Protein AF-M1XP74-F1 (afdb_monomer_lite)

Secondary structure (DSSP, 8-state):
-HHHHHH-HHHHHHHHHHHHHHHHHHHHHHH--HHHHHHHHHHHHHHHHHHHHHHHHHHHHHHHHHHHHHHTT-TTS-------SHHHHHHHHHHHHHHHHHHHHHHHHHHHHHHHHHHHHHHHHHHHHHHHHHHHHHHHHHHHTT-TT--PPP-TTSHHHHHHHHHHHHHHHHHHHHHHHHHHHHHHHHHHHHHHHHHHHHHHHHHHHHHHHHHHHHHHHHHHHHHHHHHHHHHHHHHHHHHHHHHHHHHHHHHHHHHHHHHHHHHHHHHHHHHHHHHHHHHHHHHHHHHHHHHHHHHHHHHHHHHHHHHHHHHHHHHHHHHHH--

InterPro domains:
  IPR003660 HAMP domain [PF00672] (55-98)
  IPR003660 HAMP domain [PF00672] (138-176)
  IPR003660 HAMP domain [PS50885] (54-106)
  IPR003660 HAMP domain [PS50885] (134-180)
  IPR003660 HAMP domain [SM00304] (54-106)
  IPR003660 HAMP domain [SM00304] (130-180)
  IPR004089 Methyl-accepting chemotaxis protein (MCP) signalling domain [PF00015] (266-324)
  IPR004089 Methyl-accepting chemotaxis protein (MCP) signalling domain [PS50111] (199-327)
  IPR004090 Chemotaxis methyl-accepting receptor [PR00260] (230-259)
  IPR004090 Chemotaxis methyl-accepting receptor [PR00260] (307-327)

Sequence (327 aa):
MLSRIRESYGIKLLIGYAITGSIVTVVGVTTGSVAATITMAWAGLLALGSITGTSTIASVTELRKRTGAIADGELGTHLPSNRDDELGDLFRAVDTMRWSLSDEIDNATELREEAEQARSEADELVEEYREIADQYAATMQAASDGDLTQRVDVDDRHEPMALIGDAFNRMLDDLEATLRSVEAFAGRIESDTRTLESLSDDAESEVEAAVAAATEITEATSTQRRQLDATADEIEDASATAEEIAATTETLASTSSDAATATGEAQQAAEEAIAQMEAIENETVATVEQIESLTETTEEITEIAGVINEIANQTNILALNANVVGA

pLDDT: mean 89.19, std 9.99, range [45.31, 98.25]

Foldseek 3Di:
DVVQCVQALVNVLVVLCVVLVVVLVVQCVVVVDPVRSVVSNVVSCVVSCVVSVVVVVVLVVVVVVVLVCLVVVVLVDQQDDPGSYPSNVVSVVSNVVSVVVVVVVVVVVVVVVVVVVVVVVVVVVVVVVVVLVVQVVVQVVCVVVPPLVDARDADPVDVVSNVVRVVVNVVSVVVVVVVVVVVVVVVVVVVVVVVVVVVVVVVVVVVVVVVVVVVVVVVVVVVVVVVVVVVVVVVVVVVVVVVVVVVVVVVVVVVVVVVVVVVVVVVVVVVVVVVVVVVVVVVVVVVVVVVVVVVVVVVVVVVVVVVVVVVVVVVVVVVVVCVVVVD

Radius of gyration: 102.59 Å; chains: 1; bounding box: 200×50×284 Å

Organism: Natronomonas moolapensis (strain DSM 18674 / CECT 7526 / JCM 14361 / 8.8.11) (NCBI:txid268739)

Structure (mmCIF, N/CA/C/O backbone):
data_AF-M1XP74-F1
#
_entry.id   AF-M1XP74-F1
#
loop_
_atom_site.group_PDB
_atom_site.id
_atom_site.type_symbol
_atom_site.label_atom_id
_atom_site.label_alt_id
_atom_site.label_comp_id
_atom_site.label_asym_id
_atom_site.label_entity_id
_atom_site.label_seq_id
_atom_site.pdbx_PDB_ins_code
_atom_site.Cartn_x
_atom_site.Cartn_y
_atom_site.Cartn_z
_atom_site.occupancy
_atom_site.B_iso_or_equiv
_atom_site.auth_seq_id
_atom_site.auth_comp_id
_atom_site.auth_asym_id
_atom_site.auth_atom_id
_atom_site.pdbx_PDB_model_num
ATOM 1 N N . MET A 1 1 ? 74.407 -12.473 -87.373 1.00 50.94 1 MET A N 1
ATOM 2 C CA . MET A 1 1 ? 75.295 -11.292 -87.503 1.00 50.94 1 MET A CA 1
ATOM 3 C C . MET A 1 1 ? 75.533 -10.900 -88.963 1.00 50.94 1 MET A C 1
ATOM 5 O O . MET A 1 1 ? 75.462 -9.721 -89.262 1.00 50.94 1 MET A O 1
ATOM 9 N N . LEU A 1 2 ? 75.717 -11.854 -89.887 1.00 49.06 2 LEU A N 1
ATOM 10 C CA . LEU A 1 2 ? 75.898 -11.569 -91.323 1.00 49.06 2 LEU A CA 1
ATOM 11 C C . LEU A 1 2 ? 74.629 -11.089 -92.069 1.00 49.06 2 LEU A C 1
ATOM 13 O O . LEU A 1 2 ? 74.763 -10.391 -93.067 1.00 49.06 2 LEU A O 1
ATOM 17 N N . SER A 1 3 ? 73.413 -11.393 -91.589 1.00 55.84 3 SER A N 1
ATOM 18 C CA . SER A 1 3 ? 72.160 -10.907 -92.204 1.00 55.84 3 SER A CA 1
ATOM 19 C C . SER A 1 3 ? 71.918 -9.410 -91.968 1.00 55.84 3 SER A C 1
ATOM 21 O O . SER A 1 3 ? 71.712 -8.677 -92.927 1.00 55.84 3 SER A O 1
ATOM 23 N N . ARG A 1 4 ? 72.085 -8.922 -90.727 1.00 57.31 4 ARG A N 1
ATOM 24 C CA . ARG A 1 4 ? 71.938 -7.487 -90.391 1.00 57.31 4 ARG A CA 1
ATOM 25 C C . ARG A 1 4 ? 72.907 -6.577 -91.158 1.00 57.31 4 ARG A C 1
ATOM 27 O O . ARG A 1 4 ? 72.572 -5.443 -91.469 1.00 57.31 4 ARG A O 1
ATOM 34 N N . ILE A 1 5 ? 74.093 -7.083 -91.505 1.00 58.62 5 ILE A N 1
ATOM 35 C CA . ILE A 1 5 ? 75.090 -6.351 -92.308 1.00 58.62 5 ILE A CA 1
ATOM 36 C C . ILE A 1 5 ? 74.591 -6.149 -93.753 1.00 58.62 5 ILE A C 1
ATOM 38 O O . ILE A 1 5 ? 74.883 -5.134 -94.370 1.00 58.62 5 ILE A O 1
ATOM 42 N N . ARG A 1 6 ? 73.800 -7.075 -94.304 1.00 59.12 6 ARG A N 1
ATOM 43 C CA . ARG A 1 6 ? 73.279 -6.979 -95.680 1.00 59.12 6 ARG A CA 1
ATOM 44 C C . ARG A 1 6 ? 72.059 -6.056 -95.802 1.00 59.12 6 ARG A C 1
ATOM 46 O O . ARG A 1 6 ? 71.714 -5.618 -96.898 1.00 59.12 6 ARG A O 1
ATOM 53 N N . GLU A 1 7 ? 71.423 -5.762 -94.678 1.00 66.12 7 GLU A N 1
ATOM 54 C CA . GLU A 1 7 ? 70.169 -5.014 -94.590 1.00 66.12 7 GLU A CA 1
ATOM 55 C C . GLU A 1 7 ? 70.367 -3.542 -94.196 1.00 66.12 7 GLU A C 1
ATOM 57 O O . GLU A 1 7 ? 69.544 -2.711 -94.570 1.00 66.12 7 GLU A O 1
ATOM 62 N N . SER A 1 8 ? 71.504 -3.188 -93.586 1.00 77.19 8 SER A N 1
ATOM 63 C CA . SER A 1 8 ? 71.839 -1.806 -93.219 1.00 77.19 8 SER A CA 1
ATOM 64 C C . SER A 1 8 ? 71.760 -0.835 -94.402 1.00 77.19 8 SER A C 1
ATOM 66 O O . SER A 1 8 ? 72.399 -1.030 -95.443 1.00 77.19 8 SER A O 1
ATOM 68 N N . TYR A 1 9 ? 71.024 0.258 -94.214 1.00 77.75 9 TYR A N 1
ATOM 69 C CA . TYR A 1 9 ? 70.968 1.403 -95.112 1.00 77.75 9 TYR A CA 1
ATOM 70 C C . TYR A 1 9 ? 72.370 1.942 -95.378 1.00 77.75 9 TYR A C 1
ATOM 72 O O . TYR A 1 9 ? 72.740 2.128 -96.533 1.00 77.75 9 TYR A O 1
ATOM 80 N N . GLY A 1 10 ? 73.185 2.108 -94.331 1.00 76.88 10 GLY A N 1
ATOM 81 C CA . GLY A 1 10 ? 74.565 2.578 -94.457 1.00 76.88 10 GLY A CA 1
ATOM 82 C C . GLY A 1 10 ? 75.419 1.669 -95.346 1.00 76.88 10 GLY A C 1
ATOM 83 O O . GLY A 1 10 ? 76.213 2.155 -96.149 1.00 76.88 10 GLY A O 1
ATOM 84 N N . ILE A 1 11 ? 75.204 0.353 -95.275 1.00 78.19 11 ILE A N 1
ATOM 85 C CA . ILE A 1 11 ? 75.928 -0.626 -96.096 1.00 78.19 11 ILE A CA 1
ATOM 86 C C . ILE A 1 11 ? 75.394 -0.663 -97.530 1.00 78.19 11 ILE A C 1
ATOM 88 O O . ILE A 1 11 ? 76.193 -0.685 -98.464 1.00 78.19 11 ILE A O 1
ATOM 92 N N . LYS A 1 12 ? 74.074 -0.589 -97.742 1.00 75.88 12 LYS A N 1
ATOM 93 C CA . LYS A 1 12 ? 73.472 -0.442 -99.082 1.00 75.88 12 LYS A CA 1
ATOM 94 C C . LYS A 1 12 ? 73.973 0.828 -99.780 1.00 75.88 12 LYS A C 1
ATOM 96 O O . LYS A 1 12 ? 74.279 0.797 -100.970 1.00 75.88 12 LYS A O 1
ATOM 101 N N . LEU A 1 13 ? 74.130 1.917 -99.029 1.00 79.38 13 LEU A N 1
ATOM 102 C CA . LEU A 1 13 ? 74.642 3.197 -99.514 1.00 79.38 13 LEU A CA 1
ATOM 103 C C . LEU A 1 13 ? 76.148 3.123 -99.819 1.00 79.38 13 LEU A C 1
ATOM 105 O O . LEU A 1 13 ? 76.581 3.593 -100.868 1.00 79.38 13 LEU A O 1
ATOM 109 N N . LEU A 1 14 ? 76.936 2.444 -98.975 1.00 80.88 14 LEU A N 1
ATOM 110 C CA . LEU A 1 14 ? 78.350 2.144 -99.240 1.00 80.88 14 LEU A CA 1
ATOM 111 C C . LEU A 1 14 ? 78.546 1.258 -100.478 1.00 80.88 14 LEU A C 1
ATOM 113 O O . LEU A 1 14 ? 79.405 1.559 -101.302 1.00 80.88 14 LEU A O 1
ATOM 117 N N . ILE A 1 15 ? 77.746 0.200 -100.644 1.00 81.06 15 ILE A N 1
ATOM 118 C CA . IL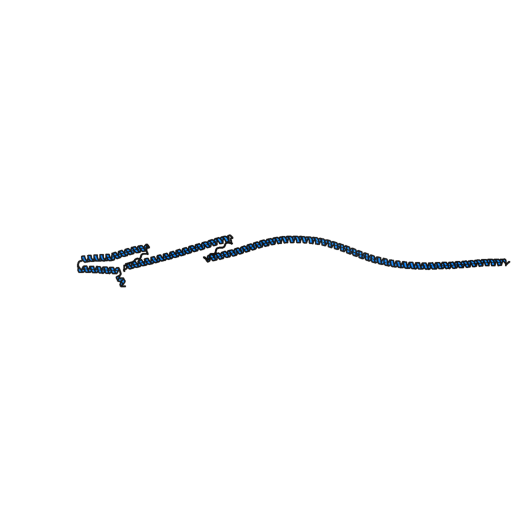E A 1 15 ? 77.758 -0.657 -101.842 1.00 81.06 15 ILE A CA 1
ATOM 119 C C . ILE A 1 15 ? 77.375 0.170 -103.072 1.00 81.06 15 ILE A C 1
ATOM 121 O O . ILE A 1 15 ? 78.032 0.081 -104.106 1.00 81.06 15 ILE A O 1
ATOM 125 N N . GLY A 1 16 ? 76.359 1.024 -102.946 1.00 79.12 16 GLY A N 1
ATOM 126 C CA . GLY A 1 16 ? 75.952 1.967 -103.979 1.00 79.12 16 GLY A CA 1
ATOM 127 C C . GLY A 1 16 ? 77.080 2.902 -104.418 1.00 79.12 16 GLY A C 1
ATOM 128 O O . GLY A 1 16 ? 77.337 3.031 -105.618 1.00 79.12 16 GLY A O 1
ATOM 129 N N . TYR A 1 17 ? 77.802 3.495 -103.460 1.00 83.31 17 TYR A N 1
ATOM 130 C CA . TYR A 1 17 ? 78.984 4.322 -103.724 1.00 83.31 17 TYR A CA 1
ATOM 131 C C . TYR A 1 17 ? 80.153 3.521 -104.306 1.00 83.31 17 TYR A C 1
ATOM 133 O O . TYR A 1 17 ? 80.854 4.018 -105.182 1.00 83.31 17 TYR A O 1
ATOM 141 N N . ALA A 1 18 ? 80.356 2.274 -103.879 1.00 82.88 18 ALA A N 1
ATOM 142 C CA . ALA A 1 18 ? 81.398 1.406 -104.421 1.00 82.88 18 ALA A CA 1
ATOM 143 C C . ALA A 1 18 ? 81.114 1.007 -105.882 1.00 82.88 18 ALA A C 1
ATOM 145 O O . ALA A 1 18 ? 82.024 1.027 -106.714 1.00 82.88 18 ALA A O 1
ATOM 146 N N . ILE A 1 19 ? 79.857 0.697 -106.226 1.00 82.81 19 ILE A N 1
ATOM 147 C CA . ILE A 1 19 ? 79.423 0.390 -107.600 1.00 82.81 19 ILE A CA 1
ATOM 148 C C . ILE A 1 19 ? 79.551 1.631 -108.490 1.00 82.81 19 ILE A C 1
ATOM 150 O O . ILE A 1 19 ? 80.138 1.568 -109.566 1.00 82.81 19 ILE A O 1
ATOM 154 N N . THR A 1 20 ? 79.055 2.785 -108.040 1.00 83.25 20 THR A N 1
ATOM 155 C CA . THR A 1 20 ? 79.199 4.032 -108.811 1.00 83.25 20 THR A CA 1
ATOM 156 C C . THR A 1 20 ? 80.665 4.439 -108.957 1.00 83.25 20 THR A C 1
ATOM 158 O O . THR A 1 20 ? 81.093 4.748 -110.065 1.00 83.25 20 THR A O 1
ATOM 161 N N . GLY A 1 21 ? 81.471 4.347 -107.897 1.00 82.25 21 GLY A N 1
ATOM 162 C CA . GLY A 1 21 ? 82.911 4.626 -107.935 1.00 82.25 21 GLY A CA 1
ATOM 163 C C . GLY A 1 21 ? 83.696 3.698 -108.871 1.00 82.25 21 GLY A C 1
ATOM 164 O O . GLY A 1 21 ? 84.579 4.153 -109.602 1.00 82.25 21 GLY A O 1
ATOM 165 N N . SER A 1 22 ? 83.351 2.408 -108.916 1.00 82.62 22 SER A N 1
ATOM 166 C CA . SER A 1 22 ? 83.961 1.453 -109.852 1.00 82.62 22 SER A CA 1
ATOM 167 C C . SER A 1 22 ? 83.550 1.719 -111.304 1.00 82.62 22 SER A C 1
ATOM 169 O O . SER A 1 22 ? 84.423 1.742 -112.168 1.00 82.62 22 SER A O 1
ATOM 171 N N . ILE A 1 23 ? 82.279 2.037 -111.582 1.00 82.94 23 ILE A N 1
ATOM 172 C CA . ILE A 1 23 ? 81.818 2.451 -112.922 1.00 82.94 23 ILE A CA 1
ATOM 173 C C . ILE A 1 23 ? 82.547 3.717 -113.395 1.00 82.94 23 ILE A C 1
ATOM 175 O O . ILE A 1 23 ? 83.022 3.772 -114.529 1.00 82.94 23 ILE A O 1
ATOM 179 N N . VAL A 1 24 ? 82.693 4.717 -112.521 1.00 84.69 24 VAL A N 1
ATOM 180 C CA . VAL A 1 24 ? 83.422 5.960 -112.823 1.00 84.69 24 VAL A CA 1
ATOM 181 C C . VAL A 1 24 ? 84.881 5.671 -113.162 1.00 84.69 24 VAL A C 1
ATOM 183 O O . VAL A 1 24 ? 85.405 6.198 -114.143 1.00 84.69 24 VAL A O 1
ATOM 186 N N . THR A 1 25 ? 85.528 4.795 -112.391 1.00 83.19 25 THR A N 1
ATOM 187 C CA . THR A 1 25 ? 86.926 4.408 -112.615 1.00 83.19 25 THR A CA 1
ATOM 188 C C . THR A 1 25 ? 87.086 3.653 -113.937 1.00 83.19 25 THR A C 1
ATOM 190 O O . THR A 1 25 ? 87.990 3.962 -114.710 1.00 83.19 25 THR A O 1
ATOM 193 N N . VAL A 1 26 ? 86.182 2.715 -114.247 1.00 83.88 26 VAL A N 1
ATOM 194 C CA . VAL A 1 26 ? 86.172 1.974 -115.521 1.00 83.88 26 VAL A CA 1
ATOM 195 C C . VAL A 1 26 ? 86.034 2.925 -116.708 1.00 83.88 26 VAL A C 1
ATOM 197 O O . VAL A 1 26 ? 86.835 2.833 -117.639 1.00 83.88 26 VAL A O 1
ATOM 200 N N . VAL A 1 27 ? 85.087 3.869 -116.666 1.00 81.25 27 VAL A N 1
ATOM 201 C CA . VAL A 1 27 ? 84.907 4.887 -117.719 1.00 81.25 27 VAL A CA 1
ATOM 202 C C . VAL A 1 27 ? 86.154 5.766 -117.855 1.00 81.25 27 VAL A C 1
ATOM 204 O O . VAL A 1 27 ? 86.574 6.077 -118.970 1.00 81.25 27 VAL A O 1
ATOM 207 N N . GLY A 1 28 ? 86.803 6.116 -116.744 1.00 81.38 28 GLY A N 1
ATOM 208 C CA . GLY A 1 28 ? 88.037 6.905 -116.754 1.00 81.38 28 GLY A CA 1
ATOM 209 C C . GLY A 1 28 ? 89.203 6.215 -117.434 1.00 81.38 28 GLY A C 1
ATOM 210 O O . GLY A 1 28 ? 89.859 6.812 -118.285 1.00 81.38 28 GLY A O 1
ATOM 211 N N . VAL A 1 29 ? 89.430 4.948 -117.088 1.00 82.12 29 VAL A N 1
ATOM 212 C CA . VAL A 1 29 ? 90.549 4.161 -117.619 1.00 82.12 29 VAL A CA 1
ATOM 213 C C . VAL A 1 29 ? 90.327 3.782 -119.087 1.00 82.12 29 VAL A C 1
ATOM 215 O O . VAL A 1 29 ? 91.277 3.806 -119.861 1.00 82.12 29 VAL A O 1
ATOM 218 N N . THR A 1 30 ? 89.093 3.469 -119.501 1.00 79.31 30 THR A N 1
ATOM 219 C CA . THR A 1 30 ? 88.797 3.070 -120.895 1.00 79.31 30 THR A CA 1
ATOM 220 C C . THR A 1 30 ? 88.753 4.239 -121.872 1.00 79.31 30 THR A C 1
ATOM 222 O O . THR A 1 30 ? 89.188 4.091 -123.011 1.00 79.31 30 THR A O 1
ATOM 225 N N . THR A 1 31 ? 88.240 5.396 -121.451 1.00 80.44 31 THR A N 1
ATOM 226 C CA . THR A 1 31 ? 88.028 6.535 -122.362 1.00 80.44 31 THR A CA 1
ATOM 227 C C . THR A 1 31 ? 89.211 7.508 -122.380 1.00 80.44 31 THR A C 1
ATOM 229 O O . THR A 1 31 ? 89.357 8.269 -123.332 1.00 80.44 31 THR A O 1
ATOM 232 N N . GLY A 1 32 ? 90.022 7.559 -121.312 1.00 75.19 32 GLY A N 1
ATOM 233 C CA . GLY A 1 32 ? 91.126 8.521 -121.157 1.00 75.19 32 GLY A CA 1
ATOM 234 C C . GLY A 1 32 ? 90.695 9.996 -121.060 1.00 75.19 32 GLY A C 1
ATOM 235 O O . GLY A 1 32 ? 91.539 10.888 -121.007 1.00 75.19 32 GLY A O 1
ATOM 236 N N . SER A 1 33 ? 89.385 10.272 -121.037 1.00 85.50 33 SER A N 1
ATOM 237 C CA . SER A 1 33 ? 88.800 11.614 -121.027 1.00 85.50 33 SER A CA 1
ATOM 238 C C . SER A 1 33 ? 88.386 12.022 -119.619 1.00 85.50 33 SER A C 1
ATOM 240 O O . SER A 1 33 ? 87.466 11.440 -119.047 1.00 85.50 33 SER A O 1
ATOM 242 N N . VAL A 1 34 ? 89.012 13.083 -119.101 1.00 81.00 34 VAL A N 1
ATOM 243 C CA . VAL A 1 34 ? 88.660 13.703 -117.809 1.00 81.00 34 VAL A CA 1
ATOM 244 C C . VAL A 1 34 ? 87.207 14.199 -117.803 1.00 81.00 34 VAL A C 1
ATOM 246 O O . VAL A 1 34 ? 86.513 14.104 -116.793 1.00 81.00 34 VAL A O 1
ATOM 249 N N . ALA A 1 35 ? 86.715 14.690 -118.945 1.00 82.75 35 ALA A N 1
ATOM 250 C CA . ALA A 1 35 ? 85.334 15.148 -119.066 1.00 82.75 35 ALA A CA 1
ATOM 251 C C . ALA A 1 35 ? 84.336 13.984 -118.927 1.00 82.75 35 ALA A C 1
ATOM 253 O O . ALA A 1 35 ? 83.328 14.118 -118.233 1.00 82.75 35 ALA A O 1
ATOM 254 N N . ALA A 1 36 ? 84.626 12.820 -119.521 1.00 81.00 36 ALA A N 1
ATOM 255 C CA . ALA A 1 36 ? 83.754 11.647 -119.436 1.00 81.00 36 ALA A CA 1
ATOM 256 C C . ALA A 1 36 ? 83.662 11.092 -118.002 1.00 81.00 36 ALA A C 1
ATOM 258 O O . ALA A 1 36 ? 82.569 10.766 -117.539 1.00 81.00 36 ALA A O 1
ATOM 259 N N . THR A 1 37 ? 84.774 11.059 -117.260 1.00 82.94 37 THR A N 1
ATOM 260 C CA . THR A 1 37 ? 84.795 10.642 -115.847 1.00 82.94 37 THR A CA 1
ATOM 261 C C . THR A 1 37 ? 84.016 11.568 -114.939 1.00 82.94 37 THR A C 1
ATOM 263 O O . THR A 1 37 ? 83.244 11.088 -114.114 1.00 82.94 37 THR A O 1
ATOM 266 N N . ILE A 1 38 ? 84.191 12.884 -115.088 1.00 83.19 38 ILE A N 1
ATOM 267 C CA . ILE A 1 38 ? 83.457 13.866 -114.281 1.00 83.19 38 ILE A CA 1
ATOM 268 C C . ILE A 1 38 ? 81.956 13.729 -114.540 1.00 83.19 38 ILE A C 1
ATOM 270 O O . ILE A 1 38 ? 81.171 13.661 -113.597 1.00 83.19 38 ILE A O 1
ATOM 274 N N . THR A 1 39 ? 81.552 13.620 -115.807 1.00 84.94 39 THR A N 1
ATOM 275 C CA . THR A 1 39 ? 80.135 13.481 -116.171 1.00 84.94 39 THR A CA 1
ATOM 276 C C . THR A 1 39 ? 79.542 12.189 -115.608 1.00 84.94 39 THR A C 1
ATOM 278 O O . THR A 1 39 ? 78.447 12.208 -115.050 1.00 84.94 39 THR A O 1
ATOM 281 N N . MET A 1 40 ? 80.283 11.077 -115.676 1.00 84.88 40 MET A N 1
ATOM 282 C CA . MET A 1 40 ? 79.838 9.802 -115.111 1.00 84.88 40 MET A CA 1
ATOM 283 C C . MET A 1 40 ? 79.782 9.826 -113.579 1.00 84.88 40 MET A C 1
ATOM 285 O O . MET A 1 40 ? 78.880 9.232 -112.993 1.00 84.88 40 MET A O 1
ATOM 289 N N . ALA A 1 41 ? 80.701 10.536 -112.920 1.00 83.31 41 ALA A N 1
ATOM 290 C CA . ALA A 1 41 ? 80.681 10.714 -111.471 1.00 83.31 41 ALA A CA 1
ATOM 291 C C . ALA A 1 41 ? 79.441 11.491 -111.026 1.00 83.31 41 ALA A C 1
ATOM 293 O O . ALA A 1 41 ? 78.734 11.049 -110.122 1.00 83.31 41 ALA A O 1
ATOM 294 N N . TRP A 1 42 ? 79.118 12.591 -111.711 1.00 85.62 42 TRP A N 1
ATOM 295 C CA . TRP A 1 42 ? 77.888 13.341 -111.461 1.00 85.62 42 TRP A CA 1
ATOM 296 C C . TRP A 1 42 ? 76.636 12.513 -111.750 1.00 85.62 42 TRP A C 1
ATOM 298 O O . TRP A 1 42 ? 75.724 12.495 -110.928 1.00 85.62 42 TRP A O 1
ATOM 308 N N . ALA A 1 43 ? 76.599 11.777 -112.864 1.00 84.19 43 ALA A N 1
ATOM 309 C CA . ALA A 1 43 ? 75.474 10.907 -113.199 1.00 84.19 43 ALA A CA 1
ATOM 310 C C . ALA A 1 43 ? 75.279 9.785 -112.164 1.00 84.19 43 ALA A C 1
ATOM 312 O O . ALA A 1 43 ? 74.152 9.524 -111.748 1.00 84.19 43 ALA A O 1
ATOM 313 N N . GLY A 1 44 ? 76.365 9.161 -111.698 1.00 80.06 44 GLY A N 1
ATOM 314 C CA . GLY A 1 44 ? 76.337 8.135 -110.656 1.00 80.06 44 GLY A CA 1
ATOM 315 C C . GLY A 1 44 ? 75.872 8.680 -109.304 1.00 80.06 44 GLY A C 1
ATOM 316 O O . GLY A 1 44 ? 75.001 8.083 -108.675 1.00 80.06 44 GLY A O 1
ATOM 317 N N . LEU A 1 45 ? 76.388 9.840 -108.886 1.00 82.25 45 LEU A N 1
ATOM 318 C CA . LEU A 1 45 ? 75.966 10.508 -107.651 1.00 82.25 45 LEU A CA 1
ATOM 319 C C . LEU A 1 45 ? 74.495 10.936 -107.703 1.00 82.25 45 LEU A C 1
ATOM 321 O O . LEU A 1 45 ? 73.770 10.736 -106.730 1.00 82.25 45 LEU A O 1
ATOM 325 N N . LEU A 1 46 ? 74.029 11.469 -108.836 1.00 83.44 46 LEU A N 1
ATOM 326 C CA . LEU A 1 46 ? 72.627 11.847 -109.029 1.00 83.44 46 LEU A CA 1
ATOM 327 C C . LEU A 1 46 ? 71.702 10.630 -109.057 1.00 83.44 46 LEU A C 1
ATOM 329 O O . LEU A 1 46 ? 70.642 10.670 -108.441 1.00 83.44 46 LEU A O 1
ATOM 333 N N . ALA A 1 47 ? 72.093 9.538 -109.718 1.00 79.94 47 ALA A N 1
ATOM 334 C CA . ALA A 1 47 ? 71.307 8.308 -109.744 1.00 79.94 47 ALA A CA 1
ATOM 335 C C . ALA A 1 47 ? 71.205 7.679 -108.347 1.00 79.94 47 ALA A C 1
AT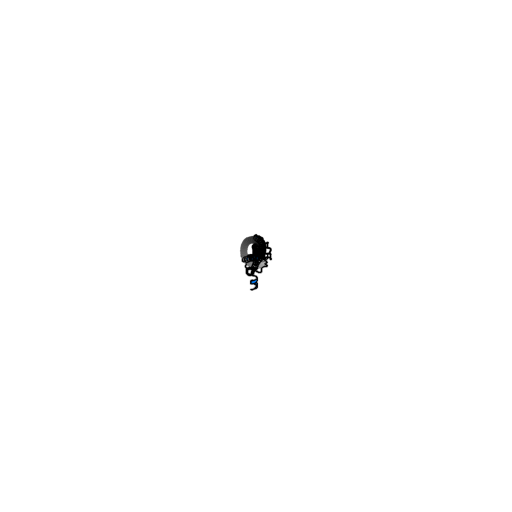OM 337 O O . ALA A 1 47 ? 70.110 7.349 -107.892 1.00 79.94 47 ALA A O 1
ATOM 338 N N . LEU A 1 48 ? 72.326 7.575 -107.626 1.00 77.81 48 LEU A N 1
ATOM 339 C CA . LEU A 1 48 ? 72.347 7.026 -106.272 1.00 77.81 48 LEU A CA 1
ATOM 340 C C . LEU A 1 48 ? 71.583 7.920 -105.285 1.00 77.81 48 LEU A C 1
ATOM 342 O O . LEU A 1 48 ? 70.807 7.416 -104.470 1.00 77.81 48 LEU A O 1
ATOM 346 N N . GLY A 1 49 ? 71.757 9.239 -105.396 1.00 77.06 49 GLY A N 1
ATOM 347 C CA . GLY A 1 49 ? 71.024 10.235 -104.621 1.00 77.06 49 GLY A CA 1
ATOM 348 C C . GLY A 1 49 ? 69.527 10.246 -104.935 1.00 77.06 49 GLY A C 1
ATOM 349 O O . GLY A 1 49 ? 68.719 10.389 -104.027 1.00 77.06 49 GLY A O 1
ATOM 350 N N . SER A 1 50 ? 69.128 10.016 -106.187 1.00 77.69 50 SER A N 1
ATOM 351 C CA . SER A 1 50 ? 67.718 9.929 -106.576 1.00 77.69 50 SER A CA 1
ATOM 352 C C . SER A 1 50 ? 67.062 8.647 -106.061 1.00 77.69 50 SER A C 1
ATOM 354 O O . SER A 1 50 ? 65.988 8.716 -105.473 1.00 77.69 50 SER A O 1
ATOM 356 N N . ILE A 1 51 ? 67.719 7.491 -106.183 1.00 75.12 51 ILE A N 1
ATOM 357 C CA . ILE A 1 51 ? 67.178 6.200 -105.724 1.00 75.12 51 ILE A CA 1
ATOM 358 C C . ILE A 1 51 ? 67.118 6.141 -104.189 1.00 75.12 51 ILE A C 1
ATOM 360 O O . ILE A 1 51 ? 66.102 5.767 -103.595 1.00 75.12 51 ILE A O 1
ATOM 364 N N . THR A 1 52 ? 68.203 6.543 -103.528 1.00 72.38 52 THR A N 1
ATOM 365 C CA . THR A 1 52 ? 68.347 6.403 -102.072 1.00 72.38 52 THR A CA 1
ATOM 366 C C . THR A 1 52 ? 67.759 7.602 -101.328 1.00 72.38 52 THR A C 1
ATOM 368 O O . THR A 1 52 ? 67.145 7.449 -100.278 1.00 72.38 52 THR A O 1
ATOM 371 N N . GLY A 1 53 ? 67.894 8.809 -101.880 1.00 75.31 53 GLY A N 1
ATOM 372 C CA . GLY A 1 53 ? 67.405 10.039 -101.261 1.00 75.31 53 GLY A CA 1
ATOM 373 C C . GLY A 1 53 ? 65.891 10.194 -101.343 1.00 75.31 53 GLY A C 1
ATOM 374 O O . GLY A 1 53 ? 65.279 10.537 -100.336 1.00 75.31 53 GLY A O 1
ATOM 375 N N . THR A 1 54 ? 65.257 9.897 -102.486 1.00 76.81 54 THR A N 1
ATOM 376 C CA . THR A 1 54 ? 63.790 10.044 -102.597 1.00 76.81 54 THR A CA 1
ATOM 377 C C . THR A 1 54 ? 63.056 9.036 -101.719 1.00 76.81 54 THR A C 1
ATOM 379 O O . THR A 1 54 ? 62.127 9.412 -101.007 1.00 76.81 54 THR A O 1
ATOM 382 N N . SER A 1 55 ? 63.523 7.785 -101.676 1.00 76.56 55 SER A N 1
ATOM 383 C CA . SER A 1 55 ? 62.949 6.746 -100.816 1.00 76.56 55 SER A CA 1
ATOM 384 C C . SER A 1 55 ? 63.140 7.049 -99.325 1.00 76.56 55 SER A C 1
ATOM 386 O O . SER A 1 55 ? 62.213 6.848 -98.541 1.00 76.56 55 SER A O 1
ATOM 388 N N . THR A 1 56 ? 64.297 7.577 -98.915 1.00 80.75 56 THR A N 1
ATOM 389 C CA . THR A 1 56 ? 64.564 7.972 -97.522 1.00 80.75 56 THR A CA 1
ATOM 390 C C . THR A 1 56 ? 63.771 9.206 -97.098 1.00 80.75 56 THR A C 1
ATOM 392 O O . THR A 1 56 ? 63.117 9.167 -96.060 1.00 80.75 56 THR A O 1
ATOM 395 N N . ILE A 1 57 ? 63.758 10.277 -97.899 1.00 82.56 57 ILE A N 1
ATOM 396 C CA . ILE A 1 57 ? 63.006 11.504 -97.584 1.00 82.56 57 ILE A CA 1
ATOM 397 C C . ILE A 1 57 ? 61.506 11.211 -97.512 1.00 82.56 57 ILE A C 1
ATOM 399 O O . ILE A 1 57 ? 60.850 11.660 -96.572 1.00 82.56 57 ILE A O 1
ATOM 403 N N . ALA A 1 58 ? 60.968 10.422 -98.449 1.00 82.50 58 ALA A N 1
ATOM 404 C CA . ALA A 1 58 ? 59.568 10.007 -98.414 1.00 82.50 58 ALA A CA 1
ATOM 405 C C . ALA A 1 58 ? 59.251 9.190 -97.151 1.00 82.50 58 ALA A C 1
ATOM 407 O O . ALA A 1 58 ? 58.278 9.491 -96.469 1.00 82.50 58 ALA A O 1
ATOM 408 N N . SER A 1 59 ? 60.106 8.227 -96.783 1.00 83.94 59 SER A N 1
ATOM 409 C CA . SER A 1 59 ? 59.903 7.385 -95.590 1.00 83.94 59 SER A CA 1
ATOM 410 C C . SER A 1 59 ? 59.984 8.185 -94.285 1.00 83.94 59 SER A C 1
ATOM 412 O O . SER A 1 59 ? 59.174 7.978 -93.390 1.00 83.94 59 SER A O 1
ATOM 414 N N . VAL A 1 60 ? 60.930 9.123 -94.167 1.00 86.19 60 VAL A N 1
ATOM 415 C CA . VAL A 1 60 ? 61.070 9.985 -92.979 1.00 86.19 60 VAL A CA 1
ATOM 416 C C . VAL A 1 60 ? 59.921 10.989 -92.882 1.00 86.19 60 VAL A C 1
ATOM 418 O O . VAL A 1 60 ? 59.428 11.252 -91.788 1.00 86.19 60 VAL A O 1
ATOM 421 N N . THR A 1 61 ? 59.463 11.534 -94.011 1.00 86.00 61 THR A N 1
ATOM 422 C CA . THR A 1 61 ? 58.304 12.440 -94.044 1.00 86.00 61 THR A CA 1
ATOM 423 C C . THR A 1 61 ? 57.023 11.701 -93.666 1.00 86.00 61 THR A C 1
ATOM 425 O O . THR A 1 61 ? 56.225 12.226 -92.894 1.00 86.00 61 THR A O 1
ATOM 428 N N . GLU A 1 62 ? 56.859 10.469 -94.151 1.00 85.56 62 GLU A N 1
ATOM 429 C CA . GLU A 1 62 ? 55.742 9.596 -93.789 1.00 85.56 62 GLU A CA 1
ATOM 430 C C . GLU A 1 62 ? 55.785 9.219 -92.305 1.00 85.56 62 GLU A C 1
ATOM 432 O O . GLU A 1 62 ? 54.777 9.359 -91.617 1.00 85.56 62 GLU A O 1
ATOM 437 N N . LEU A 1 63 ? 56.954 8.831 -91.779 1.00 87.75 63 LEU A N 1
ATOM 438 C CA . LEU A 1 63 ? 57.121 8.554 -90.353 1.00 87.75 63 LEU A CA 1
ATOM 439 C C . LEU A 1 63 ? 56.789 9.786 -89.514 1.00 87.75 63 LEU A C 1
ATOM 441 O O . LEU A 1 63 ? 55.988 9.692 -88.600 1.00 87.75 63 LEU A O 1
ATOM 445 N N . ARG A 1 64 ? 57.329 10.961 -89.864 1.00 88.00 64 ARG A N 1
ATOM 446 C CA . ARG A 1 64 ? 57.029 12.225 -89.177 1.00 88.00 64 ARG A CA 1
ATOM 447 C C . ARG A 1 64 ? 55.530 12.517 -89.167 1.00 88.00 64 ARG A C 1
ATOM 449 O O . ARG A 1 64 ? 55.007 12.923 -88.136 1.00 88.00 64 ARG A O 1
ATOM 456 N N . LYS A 1 65 ? 54.848 12.330 -90.300 1.00 87.06 65 LYS A N 1
ATOM 457 C CA . LYS A 1 65 ? 53.402 12.549 -90.413 1.00 87.06 65 LYS A CA 1
ATOM 458 C C . LYS A 1 65 ? 52.624 11.584 -89.515 1.00 87.06 65 LYS A C 1
ATOM 460 O O . LYS A 1 65 ? 51.737 12.026 -88.796 1.00 87.06 65 LYS A O 1
ATOM 465 N N . ARG A 1 66 ? 52.976 10.295 -89.518 1.00 86.62 66 ARG A N 1
ATOM 466 C CA . ARG A 1 66 ? 52.303 9.275 -88.697 1.00 86.62 66 ARG A CA 1
ATOM 467 C C . ARG A 1 66 ? 52.617 9.394 -87.210 1.00 86.62 66 ARG A C 1
ATOM 469 O O . ARG A 1 66 ? 51.723 9.231 -86.398 1.00 86.62 66 ARG A O 1
ATOM 476 N N . THR A 1 67 ? 53.850 9.724 -86.838 1.00 89.12 67 THR A N 1
ATOM 477 C CA . THR A 1 67 ? 54.207 10.036 -85.448 1.00 89.12 67 THR A CA 1
ATOM 478 C C . THR A 1 67 ? 53.506 11.309 -84.971 1.00 89.12 67 THR A C 1
ATOM 480 O O . THR A 1 67 ? 53.125 11.378 -83.810 1.00 89.12 67 THR A O 1
ATOM 483 N N . GLY A 1 68 ? 53.283 12.289 -85.857 1.00 86.12 68 GLY A N 1
ATOM 484 C CA . GLY A 1 68 ? 52.411 13.435 -85.583 1.00 86.12 68 GLY A CA 1
ATOM 485 C C . GLY A 1 68 ? 50.978 13.000 -85.269 1.00 86.12 68 GLY A C 1
ATOM 486 O O . GLY A 1 68 ? 50.470 13.348 -84.216 1.00 86.12 68 GLY A O 1
ATOM 487 N N . ALA A 1 69 ? 50.389 12.140 -86.104 1.00 85.38 69 ALA A N 1
ATOM 488 C CA . ALA A 1 69 ? 49.056 11.583 -85.857 1.00 85.38 69 ALA A CA 1
ATOM 489 C C . ALA A 1 69 ? 48.972 10.783 -84.537 1.00 85.38 69 ALA A C 1
ATOM 491 O O . ALA A 1 69 ? 48.010 10.925 -83.792 1.00 85.38 69 ALA A O 1
ATOM 492 N N . ILE A 1 70 ? 50.008 10.004 -84.196 1.00 88.56 70 ILE A N 1
ATOM 493 C CA . ILE A 1 70 ? 50.129 9.327 -82.888 1.00 88.56 70 ILE A CA 1
ATOM 494 C C . ILE A 1 70 ? 50.131 10.347 -81.740 1.00 88.56 70 ILE A C 1
ATOM 496 O O . ILE A 1 70 ? 49.450 10.136 -80.741 1.00 88.56 70 ILE A O 1
ATOM 500 N N . ALA A 1 71 ? 50.884 11.444 -81.868 1.00 86.12 71 ALA A N 1
ATOM 501 C CA . ALA A 1 71 ? 50.926 12.507 -80.861 1.00 86.12 71 ALA A CA 1
ATOM 502 C C . ALA A 1 71 ? 49.588 13.259 -80.738 1.00 86.12 71 ALA A C 1
ATOM 504 O O . ALA A 1 71 ? 49.257 13.727 -79.652 1.00 86.12 71 ALA A O 1
ATOM 505 N N . ASP A 1 72 ? 48.814 13.315 -81.822 1.00 87.69 72 ASP A N 1
ATOM 506 C CA . ASP A 1 72 ? 47.459 13.871 -81.861 1.00 87.69 72 ASP A CA 1
ATOM 507 C C . ASP A 1 72 ? 46.384 12.870 -81.364 1.00 87.69 72 ASP A C 1
ATOM 509 O O . ASP A 1 72 ? 45.198 13.193 -81.350 1.00 87.69 72 ASP A O 1
ATOM 513 N N . GLY A 1 73 ? 46.784 11.671 -80.913 1.00 82.50 73 GLY A N 1
ATOM 514 C CA . GLY A 1 73 ? 45.901 10.669 -80.301 1.00 82.50 73 GLY A CA 1
ATOM 515 C C . GLY A 1 73 ? 45.363 9.596 -81.255 1.00 82.50 73 GLY A C 1
ATOM 516 O O . GLY A 1 73 ? 44.587 8.736 -80.840 1.00 82.50 73 GLY A O 1
ATOM 517 N N . GLU A 1 74 ? 45.785 9.577 -82.522 1.00 86.50 74 GLU A N 1
ATOM 518 C CA . GLU A 1 74 ? 45.348 8.588 -83.518 1.00 86.50 74 GLU A CA 1
ATOM 519 C C . GLU A 1 74 ? 46.136 7.266 -83.406 1.00 86.50 74 GLU A C 1
ATOM 521 O O . GLU A 1 74 ? 46.880 6.858 -84.304 1.00 86.50 74 GLU A O 1
ATOM 526 N N . LEU A 1 75 ? 45.969 6.560 -82.285 1.00 86.69 75 LEU A N 1
ATOM 527 C CA . LEU A 1 75 ? 46.715 5.332 -81.979 1.00 86.69 75 LEU A CA 1
ATOM 528 C C . LEU A 1 75 ? 46.175 4.076 -82.676 1.00 86.69 75 LEU A C 1
ATOM 530 O O . LEU A 1 75 ? 46.861 3.058 -82.706 1.00 86.69 75 LEU A O 1
ATOM 534 N N . GLY A 1 76 ? 44.991 4.129 -83.294 1.00 79.94 76 GLY A N 1
ATOM 535 C CA . GLY A 1 76 ? 44.347 2.968 -83.928 1.00 79.94 76 GLY A CA 1
ATOM 536 C C . GLY A 1 76 ? 44.972 2.513 -85.255 1.00 79.94 76 GLY A C 1
ATOM 537 O O . GLY A 1 76 ? 44.601 1.468 -85.789 1.00 79.94 76 GLY A O 1
ATOM 538 N N . THR A 1 77 ? 45.920 3.273 -85.813 1.00 78.06 77 THR A N 1
ATOM 539 C CA . THR A 1 77 ? 46.506 2.979 -87.129 1.00 78.06 77 THR A CA 1
ATOM 540 C C . THR A 1 77 ? 47.884 2.326 -87.008 1.00 78.06 77 THR A C 1
ATOM 542 O O . THR A 1 77 ? 48.783 2.840 -86.351 1.00 78.06 77 THR A O 1
ATOM 545 N N . HIS A 1 78 ? 48.071 1.172 -87.655 1.00 79.56 78 HIS A N 1
ATOM 546 C CA . HIS A 1 78 ? 49.370 0.494 -87.683 1.00 79.56 78 HIS A CA 1
ATOM 547 C C . HIS A 1 78 ? 50.379 1.256 -88.560 1.00 79.56 78 HIS A C 1
ATOM 549 O O . HIS A 1 78 ? 50.013 1.852 -89.583 1.00 79.56 78 HIS A O 1
ATOM 555 N N . LEU A 1 79 ? 51.665 1.194 -88.200 1.00 81.81 79 LEU A N 1
ATOM 556 C CA . LEU A 1 79 ? 52.774 1.720 -89.002 1.00 81.81 79 LEU A CA 1
ATOM 557 C C . LEU A 1 79 ? 53.538 0.599 -89.735 1.00 81.81 79 LEU A C 1
ATOM 559 O O . LEU A 1 79 ? 54.675 0.291 -89.368 1.00 81.81 79 LEU A O 1
ATOM 563 N N . PRO A 1 80 ? 52.973 -0.004 -90.802 1.00 78.12 80 PRO A N 1
ATOM 564 C CA . PRO A 1 80 ? 53.693 -0.994 -91.585 1.00 78.12 80 PRO A CA 1
ATOM 565 C C . PRO A 1 80 ? 54.887 -0.351 -92.296 1.00 78.12 80 PRO A C 1
ATOM 567 O O . PRO A 1 80 ? 54.787 0.737 -92.869 1.00 78.12 80 PRO A O 1
ATOM 570 N N . SER A 1 81 ? 56.009 -1.066 -92.315 1.00 82.31 81 SER A N 1
ATOM 571 C CA . SER A 1 81 ? 57.181 -0.711 -93.108 1.00 82.31 81 SER A CA 1
ATOM 572 C C . SER A 1 81 ? 57.626 -1.912 -93.928 1.00 82.31 81 SER A C 1
ATOM 574 O O . SER A 1 81 ? 57.863 -2.986 -93.385 1.00 82.31 81 SER A O 1
ATOM 576 N 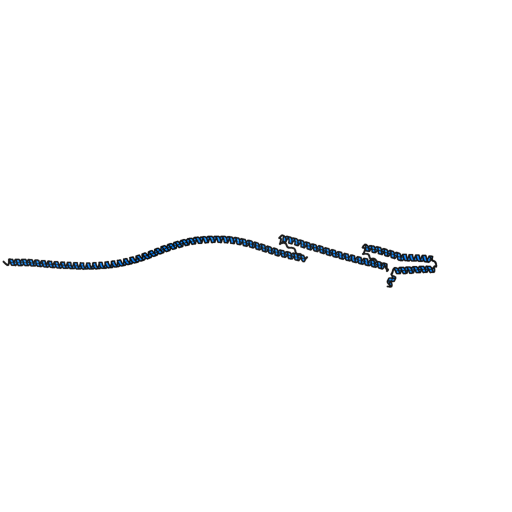N . ASN A 1 82 ? 57.787 -1.707 -95.236 1.00 78.19 82 ASN A N 1
ATOM 577 C CA . ASN A 1 82 ? 58.371 -2.693 -96.151 1.00 78.19 82 ASN A CA 1
ATOM 578 C C . ASN A 1 82 ? 59.904 -2.551 -96.241 1.00 78.19 82 ASN A C 1
ATOM 580 O O . ASN A 1 82 ? 60.517 -3.036 -97.192 1.00 78.19 82 ASN A O 1
ATOM 584 N N . ARG A 1 83 ? 60.522 -1.806 -95.311 1.00 78.38 83 ARG A N 1
ATOM 585 C CA . ARG A 1 83 ? 61.972 -1.603 -95.256 1.00 78.38 83 ARG A CA 1
ATOM 586 C C . ARG A 1 83 ? 62.604 -2.543 -94.239 1.00 78.38 83 ARG A C 1
ATOM 588 O O . ARG A 1 83 ? 62.285 -2.499 -93.053 1.00 78.38 83 ARG A O 1
ATOM 595 N N . ASP A 1 84 ? 63.595 -3.287 -94.704 1.00 79.94 84 ASP A N 1
ATOM 596 C CA . ASP A 1 84 ? 64.491 -4.083 -93.868 1.00 79.94 84 ASP A CA 1
ATOM 597 C C . ASP A 1 84 ? 65.802 -3.313 -93.668 1.00 79.94 84 ASP A C 1
ATOM 599 O O . ASP A 1 84 ? 66.835 -3.668 -94.234 1.00 79.94 84 ASP A O 1
ATOM 603 N N . ASP A 1 85 ? 65.730 -2.166 -92.992 1.00 81.56 85 ASP A N 1
ATOM 604 C CA . ASP A 1 85 ? 66.875 -1.320 -92.632 1.00 81.56 85 ASP A CA 1
ATOM 605 C C . ASP A 1 85 ? 66.606 -0.538 -91.330 1.00 81.56 85 ASP A C 1
ATOM 607 O O . ASP A 1 85 ? 65.569 -0.721 -90.692 1.00 81.56 85 ASP A O 1
ATOM 611 N N . GLU A 1 86 ? 67.532 0.335 -90.923 1.00 83.38 86 GLU A N 1
ATOM 612 C CA . GLU A 1 86 ? 67.460 1.097 -89.667 1.00 83.38 86 GLU A CA 1
ATOM 613 C C . GLU A 1 86 ? 66.244 2.033 -89.604 1.00 83.38 86 GLU A C 1
ATOM 615 O O . GLU A 1 86 ? 65.730 2.316 -88.522 1.00 83.38 86 GLU A O 1
ATOM 620 N N . LEU A 1 87 ? 65.747 2.505 -90.754 1.00 83.00 87 LEU A N 1
ATOM 621 C CA . LEU A 1 87 ? 64.497 3.262 -90.796 1.00 83.00 87 LEU A CA 1
ATOM 622 C C . LEU A 1 87 ? 63.310 2.326 -90.566 1.00 83.00 87 LEU A C 1
ATOM 624 O O . LEU A 1 87 ? 62.398 2.682 -89.830 1.00 83.00 87 LEU A O 1
ATOM 628 N N . GLY A 1 88 ? 63.340 1.112 -91.119 1.00 84.75 88 GLY A N 1
ATOM 629 C CA . GLY A 1 88 ? 62.384 0.055 -90.780 1.00 84.75 88 GLY A CA 1
ATOM 630 C C . GLY A 1 88 ? 62.346 -0.287 -89.285 1.00 84.75 88 GLY A C 1
ATOM 631 O O . GLY A 1 88 ? 61.261 -0.434 -88.725 1.00 84.75 88 GLY A O 1
ATOM 632 N N . ASP A 1 89 ? 63.504 -0.345 -88.621 1.00 86.69 89 ASP A N 1
ATOM 633 C CA . ASP A 1 89 ? 63.587 -0.514 -87.161 1.00 86.69 89 ASP A CA 1
ATOM 634 C C . ASP A 1 89 ? 62.951 0.657 -86.400 1.00 86.69 89 ASP A C 1
ATOM 636 O O . ASP A 1 89 ? 62.238 0.436 -85.421 1.00 86.69 89 ASP A O 1
ATOM 640 N N . LEU A 1 90 ? 63.146 1.895 -86.866 1.00 87.75 90 LEU A N 1
ATOM 641 C CA . LEU A 1 90 ? 62.522 3.074 -86.262 1.00 87.75 90 LEU A CA 1
ATOM 642 C C . LEU A 1 90 ? 60.990 3.045 -86.396 1.00 87.75 90 LEU A C 1
ATOM 644 O O . LEU A 1 90 ? 60.294 3.344 -85.429 1.00 87.75 90 LEU A O 1
ATOM 648 N N . PHE A 1 91 ? 60.460 2.629 -87.554 1.00 89.88 91 PHE A N 1
ATOM 649 C CA . PHE A 1 91 ? 59.019 2.400 -87.738 1.00 89.88 91 PHE A CA 1
ATOM 650 C C . PHE A 1 91 ? 58.484 1.353 -86.749 1.00 89.88 91 PHE A C 1
ATOM 652 O O . PHE A 1 91 ? 57.453 1.591 -86.125 1.00 89.88 91 PHE A O 1
ATOM 659 N N . ARG A 1 92 ? 59.201 0.235 -86.548 1.00 89.31 92 ARG A N 1
ATOM 660 C CA . ARG A 1 92 ? 58.827 -0.798 -85.562 1.00 89.31 92 ARG A CA 1
ATOM 661 C C . ARG A 1 92 ? 58.831 -0.267 -84.130 1.00 89.31 92 ARG A C 1
ATOM 663 O O . ARG A 1 92 ? 57.883 -0.515 -83.399 1.00 89.31 92 ARG A O 1
ATOM 670 N N . ALA A 1 93 ? 59.862 0.478 -83.734 1.00 89.25 93 ALA A N 1
ATOM 671 C CA . ALA A 1 93 ? 59.962 1.037 -82.386 1.00 89.25 93 ALA A CA 1
ATOM 672 C C . ALA A 1 93 ? 58.835 2.042 -82.088 1.00 89.25 93 ALA A C 1
ATOM 674 O O . ALA A 1 93 ? 58.240 2.005 -81.012 1.00 89.25 93 ALA A O 1
ATOM 675 N N . VAL A 1 94 ? 58.509 2.906 -83.056 1.00 90.12 94 VAL A N 1
ATOM 676 C CA . VAL A 1 94 ? 57.383 3.847 -82.954 1.00 90.12 94 VAL A CA 1
ATOM 677 C C . VAL A 1 94 ? 56.044 3.103 -82.916 1.00 90.12 94 VAL A C 1
ATOM 679 O O . VAL A 1 94 ? 55.167 3.486 -82.147 1.00 90.12 94 VAL A O 1
ATOM 682 N N . ASP A 1 95 ? 55.886 2.021 -83.682 1.00 90.06 95 ASP A N 1
ATOM 683 C CA . ASP A 1 95 ? 54.676 1.193 -83.643 1.00 90.06 95 ASP A CA 1
ATOM 684 C C . ASP A 1 95 ? 54.507 0.453 -82.304 1.00 90.06 95 ASP A C 1
ATOM 686 O O . ASP A 1 95 ? 53.397 0.402 -81.781 1.00 90.06 95 ASP A O 1
ATOM 690 N N . THR A 1 96 ? 55.592 -0.046 -81.698 1.00 90.56 96 THR A N 1
ATOM 691 C CA . THR A 1 96 ? 55.568 -0.617 -80.339 1.00 90.56 96 THR A CA 1
ATOM 692 C C . THR A 1 96 ? 55.189 0.431 -79.294 1.00 90.56 96 THR A C 1
ATOM 694 O O . THR A 1 96 ? 54.374 0.144 -78.421 1.00 90.56 96 THR A O 1
ATOM 697 N N . MET A 1 97 ? 55.739 1.647 -79.382 1.00 90.44 97 MET A N 1
ATOM 698 C CA . MET A 1 97 ? 55.375 2.743 -78.477 1.00 90.44 97 MET A CA 1
ATOM 699 C C . MET A 1 97 ? 53.894 3.114 -78.619 1.00 90.44 97 MET A C 1
ATOM 701 O O . MET A 1 97 ? 53.204 3.237 -77.614 1.00 90.44 97 MET A O 1
ATOM 705 N N . ARG A 1 98 ? 53.387 3.227 -79.855 1.00 92.25 98 ARG A N 1
ATOM 706 C CA . ARG A 1 98 ? 51.958 3.431 -80.136 1.00 92.25 98 ARG A CA 1
ATOM 707 C C . ARG A 1 98 ? 51.104 2.326 -79.516 1.00 92.25 98 ARG A C 1
ATOM 709 O O . ARG A 1 98 ? 50.097 2.639 -78.898 1.00 92.25 98 ARG A O 1
ATOM 716 N N . TRP A 1 99 ? 51.494 1.061 -79.686 1.00 90.12 99 TRP A N 1
ATOM 717 C CA . TRP A 1 99 ? 50.752 -0.076 -79.138 1.00 90.12 99 TRP A CA 1
ATOM 718 C C . TRP A 1 99 ? 50.704 -0.041 -77.608 1.00 90.12 99 TRP A C 1
ATOM 720 O O . TRP A 1 99 ? 49.618 -0.127 -77.055 1.00 90.12 99 TRP A O 1
ATOM 730 N N . SER A 1 100 ? 51.840 0.181 -76.937 1.00 91.06 100 SER A N 1
ATOM 731 C CA . SER A 1 100 ? 51.887 0.310 -75.473 1.00 91.06 100 SER A CA 1
ATOM 732 C C . SER A 1 100 ? 51.059 1.490 -74.962 1.00 91.06 100 SER A C 1
ATOM 734 O O . SER A 1 100 ? 50.415 1.364 -73.931 1.00 91.06 100 SER A O 1
ATOM 736 N N . LEU A 1 101 ? 51.067 2.626 -75.670 1.00 90.00 101 LEU A N 1
ATOM 737 C CA . LEU A 1 101 ? 50.238 3.782 -75.319 1.00 90.00 101 LEU A CA 1
ATOM 738 C C . LEU A 1 101 ? 48.746 3.503 -75.527 1.00 90.00 101 LEU A C 1
ATOM 740 O O . LEU A 1 101 ? 47.939 3.945 -74.720 1.00 90.00 101 LEU A O 1
ATOM 744 N N . SER A 1 102 ? 48.377 2.786 -76.594 1.00 90.44 102 SER A N 1
ATOM 745 C CA . SER A 1 102 ? 46.989 2.374 -76.836 1.00 90.44 102 SER A CA 1
ATOM 746 C C . SER A 1 102 ? 46.510 1.433 -75.735 1.00 90.44 102 SER A C 1
ATOM 748 O O . SER A 1 102 ? 45.470 1.681 -75.147 1.00 90.44 102 SER A O 1
ATOM 750 N N . ASP A 1 103 ? 47.308 0.412 -75.418 1.00 90.44 103 ASP A N 1
ATOM 751 C CA . ASP A 1 103 ? 47.023 -0.578 -74.375 1.00 90.44 103 ASP A CA 1
ATOM 752 C C . ASP A 1 103 ? 46.896 0.073 -72.985 1.00 90.44 103 ASP A C 1
ATOM 754 O O . ASP A 1 103 ? 45.969 -0.217 -72.234 1.00 90.44 103 ASP A O 1
ATOM 758 N N . GLU A 1 104 ? 47.773 1.031 -72.661 1.00 91.31 104 GLU A N 1
ATOM 759 C CA . GLU A 1 104 ? 47.704 1.783 -71.404 1.00 91.31 104 GLU A CA 1
ATOM 760 C C . GLU A 1 104 ? 46.474 2.702 -71.333 1.00 91.31 104 GLU A C 1
ATOM 762 O O . GLU A 1 104 ? 45.868 2.832 -70.269 1.00 91.31 104 GLU A O 1
ATOM 767 N N . ILE A 1 105 ? 46.067 3.316 -72.449 1.00 90.75 105 ILE A N 1
ATOM 768 C CA . ILE A 1 105 ? 44.838 4.121 -72.522 1.00 90.75 105 ILE A CA 1
ATOM 769 C C . ILE A 1 105 ? 43.593 3.243 -72.380 1.00 90.75 105 ILE A C 1
ATOM 771 O O . ILE A 1 105 ? 42.674 3.635 -71.659 1.00 90.75 105 ILE A O 1
ATOM 775 N N . ASP A 1 106 ? 43.565 2.075 -73.022 1.00 89.81 106 ASP A N 1
ATOM 776 C CA . ASP A 1 106 ? 42.447 1.134 -72.937 1.00 89.81 106 ASP A CA 1
ATOM 777 C C . ASP A 1 106 ? 42.277 0.639 -71.488 1.00 89.81 106 ASP A C 1
ATOM 779 O O . ASP A 1 106 ? 41.200 0.776 -70.911 1.00 89.81 106 ASP A O 1
ATOM 783 N N . ASN A 1 107 ? 43.365 0.208 -70.839 1.00 91.50 107 ASN A N 1
ATOM 784 C CA . ASN A 1 107 ? 43.357 -0.224 -69.436 1.00 91.50 107 ASN A CA 1
ATOM 785 C C . ASN A 1 107 ? 42.979 0.919 -68.471 1.00 91.50 107 ASN A C 1
ATOM 787 O O . ASN A 1 107 ? 42.154 0.761 -67.573 1.00 91.50 107 ASN A O 1
ATOM 791 N N . ALA A 1 108 ? 43.515 2.127 -68.682 1.00 90.38 108 ALA A N 1
ATOM 792 C CA . ALA A 1 108 ? 43.134 3.293 -67.886 1.00 90.38 108 ALA A CA 1
ATOM 793 C C . ALA A 1 108 ? 41.667 3.712 -68.090 1.00 90.38 108 ALA A C 1
ATOM 795 O O . ALA A 1 108 ? 41.119 4.419 -67.243 1.00 90.38 108 ALA A O 1
ATOM 796 N N . THR A 1 109 ? 41.044 3.341 -69.210 1.00 90.38 109 THR A N 1
ATOM 797 C CA . THR A 1 109 ? 39.620 3.581 -69.468 1.00 90.38 109 THR A CA 1
ATOM 798 C C . THR A 1 109 ? 38.767 2.541 -68.748 1.00 90.38 109 THR A C 1
ATOM 800 O O . THR A 1 109 ? 37.860 2.932 -68.022 1.00 90.38 109 THR A O 1
ATOM 803 N N . GLU A 1 110 ? 39.125 1.259 -68.828 1.00 92.50 110 GLU A N 1
ATOM 804 C CA . GLU A 1 110 ? 38.464 0.169 -68.092 1.00 92.50 110 GLU A CA 1
ATOM 805 C C . GLU A 1 110 ? 38.477 0.416 -66.574 1.00 92.50 110 GLU A C 1
ATOM 807 O O . GLU A 1 110 ? 37.430 0.421 -65.933 1.00 92.50 110 GLU A O 1
ATOM 812 N N . LEU A 1 111 ? 39.634 0.764 -65.999 1.00 93.00 111 LEU A N 1
ATOM 813 C CA . LEU A 1 111 ? 39.738 1.099 -64.571 1.00 93.00 111 LEU A CA 1
ATOM 814 C C . LEU A 1 111 ? 38.895 2.317 -64.172 1.00 93.00 111 LEU A C 1
ATOM 816 O O . LEU A 1 111 ? 38.433 2.407 -63.033 1.00 93.00 111 LEU A O 1
ATOM 820 N N . ARG A 1 112 ? 38.724 3.291 -65.077 1.00 92.06 112 ARG A N 1
ATOM 821 C CA . ARG A 1 112 ? 37.843 4.440 -64.825 1.00 92.06 112 ARG A CA 1
ATOM 822 C C . ARG A 1 112 ? 36.383 4.017 -64.836 1.00 92.06 112 ARG A C 1
ATOM 824 O O . ARG A 1 112 ? 35.663 4.446 -63.944 1.00 92.06 112 ARG A O 1
ATOM 831 N N . GLU A 1 113 ? 35.970 3.183 -65.785 1.00 92.56 113 GLU A N 1
ATOM 832 C CA . GLU A 1 113 ? 34.607 2.648 -65.850 1.00 92.56 113 GLU A CA 1
ATOM 833 C C . GLU A 1 113 ? 34.277 1.816 -64.602 1.00 92.56 113 GLU A C 1
ATOM 835 O O . GLU A 1 113 ? 33.248 2.049 -63.971 1.00 92.56 113 GLU A O 1
ATOM 840 N N . GLU A 1 114 ? 35.181 0.932 -64.166 1.00 92.19 114 GLU A N 1
ATOM 841 C CA . GLU A 1 114 ? 35.021 0.167 -62.921 1.00 92.19 114 GLU A CA 1
ATOM 842 C C . GLU A 1 114 ? 34.928 1.079 -61.691 1.00 92.19 114 GLU A C 1
ATOM 844 O O . GLU A 1 114 ? 34.080 0.876 -60.820 1.00 92.19 114 GLU A O 1
ATOM 849 N N . ALA A 1 115 ? 35.779 2.107 -61.606 1.00 92.50 115 ALA A N 1
ATOM 850 C CA . ALA A 1 115 ? 35.751 3.058 -60.498 1.00 92.50 115 ALA A CA 1
ATOM 851 C C . ALA A 1 115 ? 34.474 3.912 -60.495 1.00 92.50 115 ALA A C 1
ATOM 853 O O . ALA A 1 115 ? 33.942 4.211 -59.425 1.00 92.50 115 ALA A O 1
ATOM 854 N N . GLU A 1 116 ? 33.978 4.313 -61.667 1.00 91.12 116 GLU A N 1
ATOM 855 C CA . GLU A 1 116 ? 32.710 5.031 -61.813 1.00 91.12 116 GLU A CA 1
ATOM 856 C C . GLU A 1 116 ? 31.524 4.147 -61.422 1.00 91.12 116 GLU A C 1
ATOM 858 O O . GLU A 1 116 ? 30.656 4.606 -60.678 1.00 91.12 116 GLU A O 1
ATOM 863 N N . GLN A 1 117 ? 31.519 2.876 -61.832 1.00 92.88 117 GLN A N 1
ATOM 864 C CA . GLN A 1 117 ? 30.492 1.915 -61.438 1.00 92.88 117 GLN A CA 1
ATOM 865 C C . GLN A 1 117 ? 30.510 1.664 -59.926 1.00 92.88 117 GLN A C 1
ATOM 867 O O . GLN A 1 117 ? 29.484 1.826 -59.270 1.00 92.88 117 GLN A O 1
ATOM 872 N N . ALA A 1 118 ? 31.673 1.349 -59.350 1.00 91.19 118 ALA A N 1
ATOM 873 C CA . ALA A 1 118 ? 31.810 1.117 -57.913 1.00 91.19 118 ALA A CA 1
ATOM 874 C C . ALA A 1 118 ? 31.411 2.353 -57.092 1.00 91.19 118 ALA A C 1
ATOM 876 O O . ALA A 1 118 ? 30.825 2.236 -56.016 1.00 91.19 118 ALA A O 1
ATOM 877 N N . ARG A 1 119 ? 31.707 3.555 -57.603 1.00 91.75 119 ARG A N 1
ATOM 878 C CA . ARG A 1 119 ? 31.262 4.805 -56.986 1.00 91.75 119 ARG A CA 1
ATOM 879 C C . ARG A 1 119 ? 29.744 4.969 -57.065 1.00 91.75 119 ARG A C 1
ATOM 881 O O . ARG A 1 119 ? 29.153 5.358 -56.067 1.00 91.75 119 ARG A O 1
ATOM 888 N N . SER A 1 120 ? 29.130 4.664 -58.207 1.00 92.69 120 SER A N 1
ATOM 889 C CA . SER A 1 120 ? 27.672 4.717 -58.370 1.00 92.69 120 SER A CA 1
ATOM 890 C C . SER A 1 120 ? 26.966 3.748 -57.421 1.00 92.69 120 SER A C 1
ATOM 892 O O . SER A 1 120 ? 26.029 4.144 -56.739 1.00 92.69 120 SER A O 1
ATOM 894 N N . GLU A 1 121 ? 27.448 2.508 -57.321 1.00 90.81 121 GLU A N 1
ATOM 895 C CA . GLU A 1 121 ? 26.910 1.496 -56.400 1.00 90.81 121 GLU A CA 1
ATOM 896 C C . GLU A 1 121 ? 27.054 1.933 -54.931 1.00 90.81 121 GLU A C 1
ATOM 898 O O . GLU A 1 121 ? 26.138 1.757 -54.129 1.00 90.81 121 GLU A O 1
ATOM 903 N N . ALA A 1 122 ? 28.184 2.552 -54.569 1.00 90.44 122 ALA A N 1
ATOM 904 C CA . ALA A 1 122 ? 28.383 3.099 -53.229 1.00 90.44 122 ALA A CA 1
ATOM 905 C C . ALA A 1 122 ? 27.444 4.280 -52.930 1.00 90.44 122 ALA A C 1
ATOM 907 O O . ALA A 1 122 ? 26.924 4.369 -51.819 1.00 90.44 122 ALA A O 1
ATOM 908 N N . ASP A 1 123 ? 27.225 5.173 -53.900 1.00 91.81 123 ASP A N 1
ATOM 909 C CA . ASP A 1 123 ? 26.312 6.311 -53.759 1.00 91.81 123 ASP A CA 1
ATOM 910 C C . ASP A 1 123 ? 24.850 5.835 -53.607 1.00 91.81 123 ASP A C 1
ATOM 912 O O . ASP A 1 123 ? 24.134 6.356 -52.751 1.00 91.81 123 ASP A O 1
ATOM 916 N N . GLU A 1 124 ? 24.425 4.809 -54.356 1.00 91.25 124 GLU A N 1
ATOM 917 C CA . GLU A 1 124 ? 23.097 4.184 -54.213 1.00 91.25 124 GLU A CA 1
ATOM 918 C C . GLU A 1 124 ? 22.904 3.551 -52.830 1.00 91.25 124 GLU A C 1
ATOM 920 O O . GLU A 1 124 ? 21.911 3.823 -52.154 1.00 91.25 124 GLU A O 1
ATOM 925 N N . LEU A 1 125 ? 23.881 2.767 -52.367 1.00 89.50 125 LEU A N 1
ATOM 926 C CA . LEU A 1 125 ? 23.835 2.131 -51.051 1.00 89.50 125 LEU A CA 1
ATOM 927 C C . LEU A 1 125 ? 23.793 3.171 -49.921 1.00 89.50 125 LEU A C 1
ATOM 929 O O . LEU A 1 125 ? 23.037 3.017 -48.966 1.00 89.50 125 LEU A O 1
ATOM 933 N N . VAL A 1 126 ? 24.571 4.254 -50.019 1.00 91.69 126 VAL A N 1
ATOM 934 C CA . VAL A 1 126 ? 24.531 5.350 -49.035 1.00 91.69 126 VAL A CA 1
ATOM 935 C C . VAL A 1 126 ? 23.146 5.989 -48.964 1.00 91.69 126 VAL A C 1
ATOM 937 O O . VAL A 1 126 ? 22.698 6.319 -47.864 1.00 91.69 126 VAL A O 1
ATOM 940 N N . GLU A 1 127 ? 22.477 6.172 -50.100 1.00 91.50 127 GLU A N 1
ATOM 941 C CA . GLU A 1 127 ? 21.138 6.757 -50.124 1.00 91.50 127 GLU A CA 1
ATOM 942 C C . GLU A 1 127 ? 20.093 5.810 -49.519 1.00 91.50 127 GLU A C 1
ATOM 944 O O . GLU A 1 127 ? 19.268 6.248 -48.721 1.00 91.50 127 GLU A O 1
ATOM 949 N N . GLU A 1 128 ? 20.203 4.503 -49.771 1.00 90.12 128 GLU A N 1
ATOM 950 C CA . GLU A 1 128 ? 19.342 3.496 -49.140 1.00 90.12 128 GLU A CA 1
ATOM 951 C C . GLU A 1 128 ? 19.520 3.464 -47.609 1.00 90.12 128 GLU A C 1
ATOM 953 O O . GLU A 1 128 ? 18.541 3.491 -46.859 1.00 90.12 128 GLU A O 1
ATOM 958 N N . TYR A 1 129 ? 20.763 3.513 -47.111 1.00 90.94 129 TYR A N 1
ATOM 959 C CA . TYR A 1 129 ? 21.026 3.625 -45.670 1.00 90.94 129 TYR A CA 1
ATOM 960 C C . TYR A 1 129 ? 20.472 4.922 -45.065 1.00 90.94 129 TYR A C 1
ATOM 962 O O . TYR A 1 129 ? 20.032 4.911 -43.912 1.00 90.94 129 TYR A O 1
ATOM 970 N N . ARG A 1 130 ? 20.508 6.041 -45.801 1.00 92.44 130 ARG A N 1
ATOM 971 C CA . ARG A 1 130 ? 19.936 7.315 -45.337 1.00 92.44 130 ARG A CA 1
ATOM 972 C C . ARG A 1 130 ? 18.425 7.249 -45.223 1.00 92.44 130 ARG A C 1
ATOM 974 O O . ARG A 1 130 ? 17.903 7.699 -44.211 1.00 92.44 130 ARG A O 1
ATOM 981 N N . GLU A 1 131 ? 17.746 6.669 -46.205 1.00 92.12 131 GLU A N 1
ATOM 982 C CA . GLU A 1 131 ? 16.289 6.536 -46.181 1.00 92.12 131 GLU A CA 1
ATOM 983 C C . GLU A 1 131 ? 15.824 5.708 -44.973 1.00 92.12 131 GLU A C 1
ATOM 985 O O . GLU A 1 131 ? 14.947 6.141 -44.221 1.00 92.12 131 GLU A O 1
ATOM 990 N N . ILE A 1 132 ? 16.483 4.572 -44.714 1.00 93.12 132 ILE A N 1
ATOM 991 C CA . ILE A 1 132 ? 16.213 3.740 -43.530 1.00 93.12 132 ILE A CA 1
ATOM 992 C C . ILE A 1 132 ? 16.489 4.527 -42.240 1.00 93.12 132 ILE A C 1
ATOM 994 O O . ILE A 1 132 ? 15.680 4.519 -41.308 1.00 93.12 132 ILE A O 1
ATOM 998 N N . ALA A 1 133 ? 17.620 5.236 -42.174 1.00 93.06 133 ALA A N 1
ATOM 999 C CA . ALA A 1 133 ? 17.980 6.028 -41.003 1.00 93.06 133 ALA A CA 1
ATOM 1000 C C . ALA A 1 133 ? 16.978 7.162 -40.732 1.00 93.06 133 ALA A C 1
ATOM 1002 O O . ALA A 1 133 ? 16.622 7.384 -39.574 1.00 93.06 133 ALA A O 1
ATOM 1003 N N . ASP A 1 134 ? 16.485 7.841 -41.769 1.00 94.44 134 ASP A N 1
ATOM 1004 C CA . ASP A 1 134 ? 15.479 8.899 -41.651 1.00 94.44 134 ASP A CA 1
ATOM 1005 C C . ASP A 1 134 ? 14.126 8.338 -41.184 1.00 94.44 134 ASP A C 1
ATOM 1007 O O . ASP A 1 134 ? 13.477 8.927 -40.313 1.00 94.44 134 ASP A O 1
ATOM 1011 N N . GLN A 1 135 ? 13.720 7.164 -41.679 1.00 93.44 135 GLN A N 1
ATOM 1012 C CA . GLN A 1 135 ? 12.518 6.468 -41.204 1.00 93.44 135 GLN A CA 1
ATOM 1013 C C . GLN A 1 135 ? 12.630 6.093 -39.718 1.00 93.44 135 GLN A C 1
ATOM 1015 O O . GLN A 1 135 ? 11.695 6.299 -38.930 1.00 93.44 135 GLN A O 1
ATOM 1020 N N . TYR A 1 136 ? 13.783 5.560 -39.313 1.00 95.38 136 TYR A N 1
ATOM 1021 C CA . TYR A 1 136 ? 14.046 5.219 -37.919 1.00 95.38 136 TYR A CA 1
ATOM 1022 C C . TYR A 1 136 ? 14.062 6.476 -37.051 1.00 95.38 136 TYR A C 1
ATOM 1024 O O . TYR A 1 136 ? 13.432 6.488 -35.996 1.00 95.38 136 TYR A O 1
ATOM 1032 N N . ALA A 1 137 ? 14.705 7.552 -37.509 1.00 95.38 137 ALA A N 1
ATOM 1033 C CA . ALA A 1 137 ? 14.748 8.829 -36.807 1.00 95.38 137 ALA A CA 1
ATOM 1034 C C . ALA A 1 137 ? 13.345 9.416 -36.597 1.00 95.38 137 ALA A C 1
ATOM 1036 O O . ALA A 1 137 ? 13.038 9.875 -35.498 1.00 95.38 137 ALA A O 1
ATOM 1037 N N . ALA A 1 138 ? 12.466 9.347 -37.601 1.00 95.56 138 ALA A N 1
ATOM 1038 C CA . ALA A 1 138 ? 11.078 9.789 -37.471 1.00 95.56 138 ALA A CA 1
ATOM 1039 C C . ALA A 1 138 ? 10.312 8.984 -36.406 1.00 95.56 138 ALA A C 1
ATOM 1041 O O . ALA A 1 138 ? 9.595 9.555 -35.583 1.00 95.56 138 ALA A O 1
ATOM 1042 N N . THR A 1 139 ? 10.509 7.665 -36.375 1.00 96.00 139 THR A N 1
ATOM 1043 C CA . THR A 1 139 ? 9.879 6.785 -35.378 1.00 96.00 139 THR A CA 1
ATOM 1044 C C . THR A 1 139 ? 10.443 7.025 -33.976 1.00 96.00 139 THR A C 1
ATOM 1046 O O . THR A 1 139 ? 9.696 7.089 -33.002 1.00 96.00 139 THR A O 1
ATOM 1049 N N . MET A 1 140 ? 11.759 7.218 -33.862 1.00 95.38 140 MET A N 1
ATOM 1050 C CA . MET A 1 140 ? 12.426 7.584 -32.610 1.00 95.38 140 MET A CA 1
ATOM 1051 C C . MET A 1 140 ? 11.935 8.931 -32.080 1.00 95.38 140 MET A C 1
ATOM 1053 O O . MET A 1 140 ? 11.732 9.070 -30.875 1.00 95.38 140 MET A O 1
ATOM 1057 N N . GLN A 1 141 ? 11.700 9.904 -32.963 1.00 96.38 141 GLN A N 1
ATOM 1058 C CA . GLN A 1 141 ? 11.123 11.191 -32.591 1.00 96.38 141 GLN A CA 1
ATOM 1059 C C . GLN A 1 141 ? 9.693 11.019 -32.063 1.00 96.38 141 GLN A C 1
ATOM 1061 O O . GLN A 1 141 ? 9.395 11.518 -30.984 1.00 96.38 141 GLN A O 1
ATOM 1066 N N . ALA A 1 142 ? 8.844 10.247 -32.750 1.00 95.38 142 ALA A N 1
ATOM 1067 C CA . ALA A 1 142 ? 7.488 9.953 -32.281 1.00 95.38 142 ALA A CA 1
ATOM 1068 C C . ALA A 1 142 ? 7.487 9.272 -30.900 1.00 95.38 142 ALA A C 1
ATOM 1070 O O . ALA A 1 142 ? 6.743 9.682 -30.008 1.00 95.38 142 ALA A O 1
ATOM 1071 N N . ALA A 1 143 ? 8.380 8.301 -30.686 1.00 95.00 143 ALA A N 1
ATOM 1072 C CA . ALA A 1 143 ? 8.562 7.657 -29.388 1.00 95.00 143 ALA A CA 1
ATOM 1073 C C . ALA A 1 143 ? 9.047 8.639 -28.308 1.00 95.00 143 ALA A C 1
ATOM 1075 O O . ALA A 1 143 ? 8.554 8.610 -27.181 1.00 95.00 143 ALA A O 1
ATOM 1076 N N . SER A 1 144 ? 9.974 9.543 -28.648 1.00 95.38 144 SER A N 1
ATOM 1077 C CA . SER A 1 144 ? 10.427 10.616 -27.753 1.00 95.38 144 SER A CA 1
ATOM 1078 C C . SER A 1 144 ? 9.307 11.602 -27.408 1.00 95.38 144 SER A C 1
ATOM 1080 O O . SER A 1 144 ? 9.291 12.137 -26.300 1.00 95.38 144 SER A O 1
ATOM 1082 N N . ASP A 1 145 ? 8.376 11.831 -28.331 1.00 95.88 145 ASP A N 1
ATOM 1083 C CA . ASP A 1 145 ? 7.190 12.668 -28.131 1.00 95.88 145 ASP A CA 1
ATOM 1084 C C . ASP A 1 145 ? 6.067 11.925 -27.376 1.00 95.88 145 ASP A C 1
ATOM 1086 O O . ASP A 1 145 ? 5.029 12.507 -27.057 1.00 95.88 145 ASP A O 1
ATOM 1090 N N . GLY A 1 146 ? 6.295 10.653 -27.027 1.00 93.19 146 GLY A N 1
ATOM 1091 C CA . GLY A 1 146 ? 5.428 9.835 -26.181 1.00 93.19 146 GLY A CA 1
ATOM 1092 C C . GLY A 1 146 ? 4.566 8.821 -26.931 1.00 93.19 146 GLY A C 1
ATOM 1093 O O . GLY A 1 146 ? 3.865 8.045 -26.280 1.00 93.19 146 GLY A O 1
ATOM 1094 N N . ASP A 1 147 ? 4.622 8.772 -28.265 1.00 95.12 147 ASP A N 1
ATOM 1095 C CA . ASP A 1 147 ? 3.964 7.717 -29.039 1.00 95.12 147 ASP A CA 1
ATOM 1096 C C . ASP A 1 147 ? 4.840 6.461 -29.095 1.00 95.12 147 ASP A C 1
ATOM 1098 O O . ASP A 1 147 ? 5.575 6.197 -30.047 1.00 95.12 147 ASP A O 1
ATOM 1102 N N . LEU A 1 148 ? 4.734 5.659 -28.042 1.00 94.25 148 LEU A N 1
ATOM 1103 C CA . LEU A 1 148 ? 5.425 4.379 -27.920 1.00 94.25 148 LEU A CA 1
ATOM 1104 C C . LEU A 1 148 ? 4.697 3.239 -28.636 1.00 94.25 148 LEU A C 1
ATOM 1106 O O . LEU A 1 148 ? 5.074 2.086 -28.452 1.00 94.25 148 LEU A O 1
ATOM 1110 N N . THR A 1 149 ? 3.646 3.521 -29.412 1.00 92.94 149 THR A N 1
ATOM 1111 C CA . THR A 1 149 ? 2.913 2.493 -30.171 1.00 92.94 149 THR A CA 1
ATOM 1112 C C . THR A 1 149 ? 3.518 2.250 -31.551 1.00 92.94 149 THR A C 1
ATOM 1114 O O . THR A 1 149 ? 3.303 1.193 -32.142 1.00 92.94 149 THR A O 1
ATOM 1117 N N . GLN A 1 150 ? 4.318 3.197 -32.047 1.00 94.44 150 GLN A N 1
ATOM 1118 C CA . GLN A 1 150 ? 5.025 3.057 -33.314 1.00 94.44 150 GLN A CA 1
ATOM 1119 C C . GLN A 1 150 ? 6.140 2.016 -33.211 1.00 94.44 150 GLN A C 1
ATOM 1121 O O . GLN A 1 150 ? 6.741 1.818 -32.154 1.00 94.44 150 GLN A O 1
ATOM 1126 N N . ARG A 1 151 ? 6.448 1.362 -34.326 1.00 95.75 151 ARG A N 1
ATOM 1127 C CA . ARG A 1 151 ? 7.595 0.462 -34.469 1.00 95.75 151 ARG A CA 1
ATOM 1128 C C . ARG A 1 151 ? 8.267 0.763 -35.796 1.00 95.75 151 ARG A C 1
ATOM 1130 O O . ARG A 1 151 ? 7.592 1.147 -36.751 1.00 95.75 151 ARG A O 1
ATOM 1137 N N . VAL A 1 152 ? 9.584 0.607 -35.843 1.00 95.31 152 VAL A N 1
ATOM 1138 C CA . VAL A 1 152 ? 10.294 0.694 -37.119 1.00 95.31 152 VAL A CA 1
ATOM 1139 C C . VAL A 1 152 ? 10.064 -0.587 -37.908 1.00 95.31 152 VAL A C 1
ATOM 1141 O O . VAL A 1 152 ? 10.008 -1.671 -37.318 1.00 95.31 152 VAL A O 1
ATOM 1144 N N . ASP A 1 153 ? 9.925 -0.454 -39.225 1.00 92.69 153 ASP A N 1
ATOM 1145 C CA . ASP A 1 153 ? 9.896 -1.598 -40.132 1.00 92.69 153 ASP A CA 1
ATOM 1146 C C . ASP A 1 153 ? 11.333 -2.052 -40.390 1.00 92.69 153 ASP A C 1
ATOM 1148 O O . ASP A 1 153 ? 12.175 -1.257 -40.808 1.00 92.69 153 ASP A O 1
ATOM 1152 N N . VAL A 1 154 ? 11.631 -3.300 -40.047 1.00 93.19 154 VAL A N 1
ATOM 1153 C CA . VAL A 1 154 ? 12.996 -3.826 -40.038 1.00 93.19 154 VAL A CA 1
ATOM 1154 C C . VAL A 1 154 ? 13.272 -4.496 -41.375 1.00 93.19 154 VAL A C 1
ATOM 1156 O O . VAL A 1 154 ? 12.627 -5.481 -41.728 1.00 93.19 154 VAL A O 1
ATOM 1159 N N . ASP A 1 155 ? 14.253 -3.970 -42.105 1.00 85.62 155 ASP A N 1
ATOM 1160 C CA . ASP A 1 155 ? 14.685 -4.526 -43.383 1.00 85.62 155 ASP A CA 1
ATOM 1161 C C . ASP A 1 155 ? 15.976 -5.347 -43.243 1.00 85.62 155 ASP A C 1
ATOM 1163 O O . ASP A 1 155 ? 17.061 -4.810 -42.999 1.00 85.62 155 ASP A O 1
ATOM 1167 N N . ASP A 1 156 ? 15.867 -6.659 -43.464 1.00 85.19 156 ASP A N 1
ATOM 1168 C CA . ASP A 1 156 ? 16.975 -7.618 -43.379 1.00 85.19 156 ASP A CA 1
ATOM 1169 C C . ASP A 1 156 ? 18.034 -7.455 -44.484 1.00 85.19 156 ASP A C 1
ATOM 1171 O O . ASP A 1 156 ? 19.103 -8.067 -44.414 1.00 85.19 156 ASP A O 1
ATOM 1175 N N . ARG A 1 157 ? 17.781 -6.630 -45.512 1.00 84.25 157 ARG A N 1
ATOM 1176 C CA . ARG A 1 157 ? 18.762 -6.351 -46.577 1.00 84.25 157 ARG A CA 1
ATOM 1177 C C . ARG A 1 157 ? 20.021 -5.660 -46.043 1.00 84.25 157 ARG A C 1
ATOM 1179 O O . ARG A 1 157 ? 21.092 -5.826 -46.624 1.00 84.25 157 ARG A O 1
ATOM 1186 N N . HIS A 1 158 ? 19.909 -4.946 -44.920 1.00 85.69 158 HIS A N 1
ATOM 1187 C CA . HIS A 1 158 ? 21.003 -4.215 -44.279 1.00 85.69 158 HIS A CA 1
ATOM 1188 C C . HIS A 1 158 ? 21.196 -4.683 -42.837 1.00 85.69 158 HIS A C 1
ATOM 1190 O O . HIS A 1 158 ? 20.696 -4.05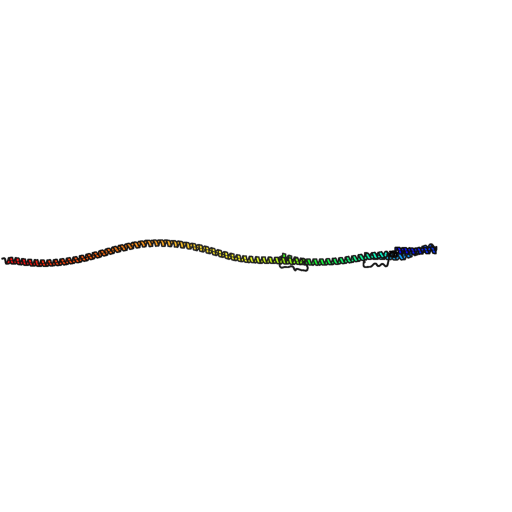8 -41.904 1.00 85.69 158 HIS A O 1
ATOM 1196 N N . GLU A 1 159 ? 21.978 -5.750 -42.640 1.00 90.12 159 GLU A N 1
ATOM 1197 C CA . GLU A 1 159 ? 22.221 -6.369 -41.323 1.00 90.12 159 GLU A CA 1
ATOM 1198 C C . GLU A 1 159 ? 22.511 -5.356 -40.185 1.00 90.12 159 GLU A C 1
ATOM 1200 O O . GLU A 1 159 ? 21.911 -5.486 -39.113 1.00 90.12 159 GLU A O 1
ATOM 1205 N N . PRO A 1 160 ? 23.334 -4.296 -40.371 1.00 90.81 160 PRO A N 1
ATOM 1206 C CA . PRO A 1 160 ? 23.560 -3.307 -39.315 1.00 90.81 160 PRO A CA 1
ATOM 1207 C C . PRO A 1 160 ? 22.313 -2.493 -38.940 1.00 90.81 160 PRO A C 1
ATOM 1209 O O . PRO A 1 160 ? 22.102 -2.214 -37.760 1.00 90.81 160 PRO A O 1
ATOM 1212 N N . MET A 1 161 ? 21.491 -2.101 -39.920 1.00 91.19 161 MET A N 1
ATOM 1213 C CA . MET A 1 161 ? 20.244 -1.367 -39.660 1.00 91.19 161 MET A CA 1
ATOM 1214 C C . MET A 1 161 ? 19.168 -2.285 -39.090 1.00 91.19 161 MET A C 1
ATOM 1216 O O . MET A 1 161 ? 18.411 -1.861 -38.213 1.00 91.19 161 MET A O 1
ATOM 1220 N N . ALA A 1 162 ? 19.139 -3.550 -39.516 1.00 93.69 162 ALA A N 1
ATOM 1221 C CA . ALA A 1 162 ? 18.222 -4.539 -38.976 1.00 93.69 162 ALA A CA 1
ATOM 1222 C C . ALA A 1 162 ? 18.432 -4.722 -37.464 1.00 93.69 162 ALA A C 1
ATOM 1224 O O . ALA A 1 162 ? 17.498 -4.591 -36.672 1.00 93.69 162 ALA A O 1
ATOM 1225 N N . LEU A 1 163 ? 19.694 -4.874 -37.042 1.00 95.06 163 LEU A N 1
ATOM 1226 C CA . LEU A 1 163 ? 20.063 -4.986 -35.629 1.00 95.06 163 LEU A CA 1
ATOM 1227 C C . LEU A 1 163 ? 19.624 -3.767 -34.799 1.00 95.06 163 LEU A C 1
ATOM 1229 O O . LEU A 1 163 ? 19.149 -3.926 -33.671 1.00 95.06 163 LEU A O 1
ATOM 1233 N N . ILE A 1 164 ? 19.791 -2.553 -35.336 1.00 95.00 164 ILE A N 1
ATOM 1234 C CA . ILE A 1 164 ? 19.361 -1.316 -34.667 1.00 95.00 164 ILE A CA 1
ATOM 1235 C C . ILE A 1 164 ? 17.838 -1.294 -34.522 1.00 95.00 164 ILE A C 1
ATOM 1237 O O . ILE A 1 164 ? 17.339 -0.967 -33.445 1.00 95.00 164 ILE A O 1
ATOM 1241 N N . GLY A 1 165 ? 17.111 -1.659 -35.579 1.00 95.75 165 GLY A N 1
ATOM 1242 C CA . GLY A 1 165 ? 15.652 -1.634 -35.583 1.00 95.75 165 GLY A CA 1
ATOM 1243 C C . GLY A 1 165 ? 15.049 -2.631 -34.600 1.00 95.75 165 GLY A C 1
ATOM 1244 O O . GLY A 1 165 ? 14.202 -2.261 -33.789 1.00 95.75 165 GLY A O 1
ATOM 1245 N N . ASP A 1 166 ? 15.570 -3.856 -34.573 1.00 96.38 166 ASP A N 1
ATOM 1246 C CA . ASP A 1 166 ? 15.169 -4.881 -33.608 1.00 96.38 166 ASP A CA 1
ATOM 1247 C C . ASP A 1 166 ? 15.452 -4.470 -32.160 1.00 96.38 166 ASP A C 1
ATOM 1249 O O . ASP A 1 166 ? 14.622 -4.666 -31.266 1.00 96.38 166 ASP A O 1
ATOM 1253 N N . ALA A 1 167 ? 16.638 -3.911 -31.899 1.00 96.81 167 ALA A N 1
ATOM 1254 C CA . ALA A 1 167 ? 16.998 -3.433 -30.568 1.00 96.81 167 ALA A CA 1
ATOM 1255 C C . ALA A 1 167 ? 16.090 -2.279 -30.122 1.00 96.81 167 ALA A C 1
ATOM 1257 O O . ALA A 1 167 ? 15.658 -2.249 -28.967 1.00 96.81 167 ALA A O 1
ATOM 1258 N N . PHE A 1 168 ? 15.771 -1.363 -31.037 1.00 95.88 168 PHE A N 1
ATOM 1259 C CA . PHE A 1 168 ? 14.874 -0.245 -30.781 1.00 95.88 168 PHE A CA 1
ATOM 1260 C C . PHE A 1 168 ? 13.437 -0.709 -30.511 1.00 95.88 168 PHE A C 1
ATOM 1262 O O . PHE A 1 168 ? 12.856 -0.325 -29.498 1.00 95.88 168 PHE A O 1
ATOM 1269 N N . ASN A 1 169 ? 12.886 -1.597 -31.342 1.00 96.88 169 ASN A N 1
ATOM 1270 C CA . ASN A 1 169 ? 11.545 -2.149 -31.147 1.00 96.88 169 ASN A CA 1
ATOM 1271 C C . ASN A 1 169 ? 11.425 -2.893 -29.807 1.00 96.88 169 ASN A C 1
ATOM 1273 O O . ASN A 1 169 ? 10.462 -2.676 -29.073 1.00 96.88 169 ASN A O 1
ATOM 1277 N N . ARG A 1 170 ? 12.440 -3.683 -29.428 1.00 97.50 170 ARG A N 1
ATOM 1278 C CA . ARG A 1 170 ? 12.481 -4.351 -28.117 1.00 97.50 170 ARG A CA 1
ATOM 1279 C C . ARG A 1 170 ? 12.496 -3.356 -26.954 1.00 97.50 170 ARG A C 1
ATOM 1281 O O . ARG A 1 170 ? 11.797 -3.558 -25.968 1.00 97.50 170 ARG A O 1
ATOM 1288 N N . MET A 1 171 ? 13.267 -2.274 -27.069 1.00 96.88 171 MET A N 1
ATOM 1289 C CA . MET A 1 171 ? 13.279 -1.207 -26.064 1.00 96.88 171 MET A CA 1
ATOM 1290 C C . MET A 1 171 ? 11.892 -0.561 -25.914 1.00 96.88 171 MET A C 1
ATOM 1292 O O . MET A 1 171 ? 11.472 -0.286 -24.790 1.00 96.88 171 MET A O 1
ATOM 1296 N N . LEU A 1 172 ? 11.174 -0.334 -27.020 1.00 97.06 172 LEU A N 1
ATOM 1297 C CA . LEU A 1 172 ? 9.809 0.194 -26.975 1.00 97.06 172 LEU A CA 1
ATOM 1298 C C . LEU A 1 172 ? 8.831 -0.785 -26.318 1.00 97.06 172 LEU A C 1
ATOM 1300 O O . LEU A 1 172 ? 8.020 -0.351 -25.503 1.00 97.06 172 LEU A O 1
ATOM 1304 N N . ASP A 1 173 ? 8.940 -2.085 -26.600 1.00 96.94 173 ASP A N 1
ATOM 1305 C CA . ASP A 1 173 ? 8.114 -3.112 -25.952 1.00 96.94 173 ASP A CA 1
ATOM 1306 C C . ASP A 1 173 ? 8.306 -3.122 -24.425 1.00 96.94 173 ASP A C 1
ATOM 1308 O O . ASP A 1 173 ? 7.327 -3.154 -23.672 1.00 96.94 173 ASP A O 1
ATOM 1312 N N . ASP A 1 174 ? 9.557 -3.043 -23.961 1.00 97.19 174 ASP A N 1
ATOM 1313 C CA . ASP A 1 174 ? 9.896 -2.999 -22.534 1.00 97.19 174 ASP A CA 1
ATOM 1314 C C . ASP A 1 174 ? 9.378 -1.714 -21.861 1.00 97.19 174 ASP A C 1
ATOM 1316 O O . ASP A 1 174 ? 8.857 -1.744 -20.736 1.00 97.19 174 ASP A O 1
ATOM 1320 N N . LEU A 1 175 ? 9.483 -0.574 -22.551 1.00 96.56 175 LEU A N 1
ATOM 1321 C CA . LEU A 1 175 ? 8.987 0.710 -22.060 1.00 96.56 175 LEU A CA 1
ATOM 1322 C C . LEU A 1 175 ? 7.452 0.720 -21.977 1.00 96.56 175 LEU A C 1
ATOM 1324 O O . LEU A 1 175 ? 6.890 1.132 -20.961 1.00 96.56 175 LEU A O 1
ATOM 1328 N N . GLU A 1 176 ? 6.769 0.207 -23.001 1.00 95.75 176 GLU A N 1
ATOM 1329 C CA . GLU A 1 176 ? 5.312 0.079 -23.030 1.00 95.75 176 GLU A CA 1
ATOM 1330 C C . GLU A 1 176 ? 4.820 -0.866 -21.923 1.00 95.75 176 GLU A C 1
ATOM 1332 O O . GLU A 1 176 ? 3.875 -0.550 -21.199 1.00 95.75 176 GLU A O 1
ATOM 1337 N N . ALA A 1 177 ? 5.495 -2.002 -21.715 1.00 96.62 177 ALA A N 1
ATOM 1338 C CA . ALA A 1 177 ? 5.197 -2.914 -20.612 1.00 96.62 177 ALA A CA 1
ATOM 1339 C C . ALA A 1 177 ? 5.364 -2.246 -19.240 1.00 96.62 177 ALA A C 1
ATOM 1341 O O . ALA A 1 177 ? 4.522 -2.426 -18.353 1.00 96.62 177 ALA A O 1
ATOM 1342 N N . THR A 1 178 ? 6.412 -1.439 -19.078 1.00 97.12 178 THR A N 1
ATOM 1343 C CA . THR A 1 178 ? 6.652 -0.675 -17.850 1.00 97.12 178 THR A CA 1
ATOM 1344 C C . THR A 1 178 ? 5.535 0.337 -17.602 1.00 97.12 178 THR A C 1
ATOM 1346 O O . THR A 1 178 ? 4.998 0.387 -16.496 1.00 97.12 178 THR A O 1
ATOM 1349 N N . LEU A 1 179 ? 5.119 1.095 -18.619 1.00 95.62 179 LEU A N 1
ATOM 1350 C CA . LEU A 1 179 ? 4.032 2.069 -18.487 1.00 95.62 179 LEU A CA 1
ATOM 1351 C C . LEU A 1 179 ? 2.684 1.411 -18.191 1.00 95.62 179 LEU A C 1
ATOM 1353 O O . LEU A 1 179 ? 1.980 1.875 -17.297 1.00 95.62 179 LEU A O 1
ATOM 1357 N N . ARG A 1 180 ? 2.360 0.288 -18.845 1.00 96.25 180 ARG A N 1
ATOM 1358 C CA . ARG A 1 180 ? 1.154 -0.494 -18.522 1.00 96.25 180 ARG A CA 1
ATOM 1359 C C . ARG A 1 180 ? 1.160 -0.974 -17.066 1.00 96.25 180 ARG A C 1
ATOM 1361 O O . ARG A 1 180 ? 0.122 -0.976 -16.410 1.00 96.25 180 ARG A O 1
ATOM 1368 N N . SER A 1 181 ? 2.325 -1.357 -16.536 1.00 97.75 181 SER A N 1
ATOM 1369 C CA . SER A 1 181 ? 2.478 -1.729 -15.123 1.00 97.75 181 SER A CA 1
ATOM 1370 C C . SER A 1 181 ? 2.241 -0.539 -14.186 1.00 97.75 181 SER A C 1
ATOM 1372 O O . SER A 1 181 ? 1.530 -0.670 -13.189 1.00 97.75 181 SER A O 1
ATOM 1374 N N . VAL A 1 182 ? 2.777 0.638 -14.527 1.00 98.00 182 VAL A N 1
ATOM 1375 C CA . VAL A 1 182 ? 2.558 1.880 -13.768 1.00 98.00 182 VAL A CA 1
ATOM 1376 C C . VAL A 1 182 ? 1.082 2.280 -13.773 1.00 98.00 182 VAL A C 1
ATOM 1378 O O . VAL A 1 182 ? 0.551 2.620 -12.719 1.00 98.00 182 VAL A O 1
ATOM 1381 N N . GLU A 1 183 ? 0.398 2.190 -14.913 1.00 97.12 183 GLU A N 1
ATOM 1382 C CA . GLU A 1 183 ? -1.035 2.485 -15.027 1.00 97.12 183 GLU A CA 1
ATOM 1383 C C . GLU A 1 183 ? -1.881 1.512 -14.194 1.00 97.12 183 GLU A C 1
ATOM 1385 O O . GLU A 1 183 ? -2.727 1.935 -13.406 1.00 97.12 183 GLU A O 1
ATOM 1390 N N . ALA A 1 184 ? -1.604 0.208 -14.287 1.00 97.69 184 ALA A N 1
ATOM 1391 C CA . ALA A 1 184 ? -2.283 -0.800 -13.476 1.00 97.69 184 ALA A CA 1
ATOM 1392 C C . ALA A 1 184 ? -2.056 -0.581 -11.970 1.00 97.69 184 ALA A C 1
ATOM 1394 O O . ALA A 1 184 ? -2.974 -0.748 -11.162 1.00 97.69 184 ALA A O 1
ATOM 1395 N N . PHE A 1 185 ? -0.841 -0.187 -11.583 1.00 97.62 185 PHE A N 1
ATOM 1396 C CA . PHE A 1 185 ? -0.508 0.141 -10.201 1.00 97.62 185 PHE A CA 1
ATOM 1397 C C . PHE A 1 185 ? -1.229 1.408 -9.721 1.00 97.62 185 PHE A C 1
ATOM 1399 O O . PHE A 1 185 ? -1.786 1.406 -8.625 1.00 97.62 185 PHE A O 1
ATOM 1406 N N . ALA A 1 186 ? -1.292 2.455 -10.547 1.00 98.12 186 ALA A N 1
ATOM 1407 C CA . ALA A 1 186 ? -2.039 3.675 -10.249 1.00 98.12 186 ALA A CA 1
ATOM 1408 C C . ALA A 1 186 ? -3.543 3.397 -10.079 1.00 98.12 186 ALA A C 1
ATOM 1410 O O . ALA A 1 186 ? -4.140 3.851 -9.105 1.00 98.12 186 ALA A O 1
ATOM 1411 N N . GLY A 1 187 ? -4.136 2.577 -10.955 1.00 97.88 187 GLY A N 1
ATOM 1412 C CA . GLY A 1 187 ? -5.535 2.155 -10.830 1.00 97.88 187 GLY A CA 1
ATOM 1413 C C . GLY A 1 187 ? -5.804 1.337 -9.561 1.00 97.88 187 GLY A C 1
ATOM 1414 O O . GLY A 1 187 ? -6.849 1.491 -8.927 1.00 97.88 187 GLY A O 1
ATOM 1415 N N . ARG A 1 188 ? -4.843 0.506 -9.129 1.00 97.75 188 ARG A N 1
ATOM 1416 C CA . ARG A 1 188 ? -4.931 -0.185 -7.834 1.00 97.75 188 ARG A CA 1
ATOM 1417 C C . ARG A 1 188 ? -4.875 0.798 -6.664 1.00 97.75 188 ARG A C 1
ATOM 1419 O O . ARG A 1 188 ? -5.718 0.694 -5.783 1.00 97.75 188 ARG A O 1
ATOM 1426 N N . ILE A 1 189 ? -3.957 1.768 -6.679 1.00 98.06 189 ILE A N 1
ATOM 1427 C CA . ILE A 1 189 ? -3.886 2.817 -5.647 1.00 98.06 189 ILE A CA 1
ATOM 1428 C C . ILE A 1 189 ? -5.209 3.579 -5.548 1.00 98.06 189 ILE A C 1
ATOM 1430 O O . ILE A 1 189 ? -5.690 3.821 -4.444 1.00 98.06 189 ILE A O 1
ATOM 1434 N N . GLU A 1 190 ? -5.817 3.942 -6.676 1.00 97.75 190 GLU A N 1
ATOM 1435 C CA . GLU 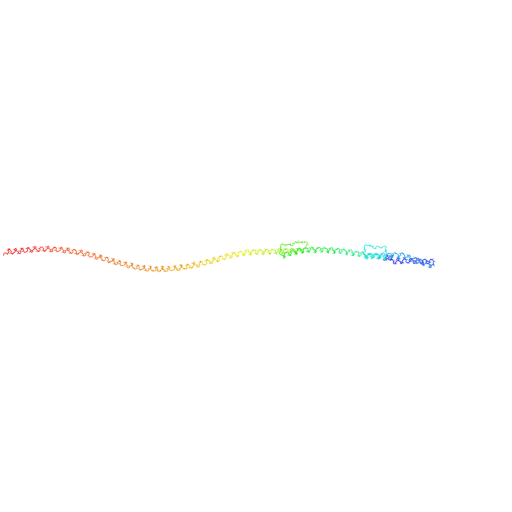A 1 190 ? -7.105 4.639 -6.693 1.00 97.75 190 GLU A CA 1
ATOM 1436 C C . GLU A 1 190 ? -8.218 3.793 -6.049 1.00 97.75 190 GLU A C 1
ATOM 1438 O O . GLU A 1 190 ? -8.982 4.287 -5.219 1.00 97.75 190 GLU A O 1
ATOM 1443 N N . SER A 1 191 ? -8.284 2.500 -6.382 1.00 97.56 191 SER A N 1
ATOM 1444 C CA . SER A 1 191 ? -9.240 1.558 -5.783 1.00 97.56 191 SER A CA 1
ATOM 1445 C C . SER A 1 191 ? -9.012 1.362 -4.279 1.00 97.56 191 SER A C 1
ATOM 1447 O O . SER A 1 191 ? -9.968 1.362 -3.498 1.00 97.56 191 SER A O 1
ATOM 1449 N N . ASP A 1 192 ? -7.757 1.203 -3.865 1.00 97.75 192 ASP A N 1
ATOM 1450 C CA . ASP A 1 192 ? -7.382 1.020 -2.463 1.00 97.75 192 ASP A CA 1
ATOM 1451 C C . ASP A 1 192 ? -7.690 2.288 -1.653 1.00 97.75 192 ASP A C 1
ATOM 1453 O O . ASP A 1 192 ? -8.209 2.198 -0.543 1.00 97.75 192 ASP A O 1
ATOM 1457 N N . THR A 1 193 ? -7.470 3.472 -2.234 1.00 97.81 193 THR A N 1
ATOM 1458 C CA . THR A 1 193 ? -7.795 4.765 -1.607 1.00 97.81 193 THR A CA 1
ATOM 1459 C C . THR A 1 193 ? -9.297 4.900 -1.359 1.00 97.81 193 THR A C 1
ATOM 1461 O O . THR A 1 193 ? -9.691 5.211 -0.241 1.00 97.81 193 THR A O 1
ATOM 1464 N N . ARG A 1 194 ? -10.148 4.568 -2.341 1.00 97.12 194 ARG A N 1
ATOM 1465 C CA . ARG A 1 194 ? -11.614 4.555 -2.146 1.00 97.12 194 ARG A CA 1
ATOM 1466 C C . ARG A 1 194 ? -12.056 3.574 -1.061 1.00 97.12 194 ARG A C 1
ATOM 1468 O O . ARG A 1 194 ? -12.993 3.840 -0.315 1.00 97.12 194 ARG A O 1
ATOM 1475 N N . THR A 1 195 ? -11.388 2.424 -0.979 1.00 97.75 195 THR A N 1
ATOM 1476 C CA . THR A 1 195 ? -11.667 1.425 0.061 1.00 97.75 195 THR A CA 1
ATOM 1477 C C . THR A 1 195 ? -11.281 1.955 1.442 1.00 97.75 195 THR A C 1
ATOM 1479 O O . THR A 1 195 ? -12.026 1.770 2.399 1.00 97.75 195 THR A O 1
ATOM 1482 N N . LEU A 1 196 ? -10.142 2.646 1.547 1.00 97.44 196 LEU A N 1
ATOM 1483 C CA . LEU A 1 196 ? -9.693 3.284 2.784 1.00 97.44 196 LEU A CA 1
ATOM 1484 C C . LEU A 1 196 ? -10.598 4.438 3.222 1.00 97.44 196 LEU A C 1
ATOM 1486 O O . LEU A 1 196 ? -10.816 4.587 4.421 1.00 97.44 196 LEU A O 1
ATOM 1490 N N . GLU A 1 197 ? -11.128 5.229 2.287 1.00 97.44 197 GLU A N 1
ATOM 1491 C CA . GLU A 1 197 ? -12.125 6.267 2.583 1.00 97.44 197 GLU A CA 1
ATOM 1492 C C . GLU A 1 197 ? -13.376 5.642 3.213 1.00 97.44 197 GLU A C 1
ATOM 1494 O O . GLU A 1 197 ? -13.740 6.009 4.325 1.00 97.44 197 GLU A O 1
ATOM 1499 N N . SER A 1 198 ? -13.948 4.606 2.586 1.00 97.06 198 SER A N 1
ATOM 1500 C CA . SER A 1 198 ? -15.104 3.886 3.144 1.00 97.06 198 SER A CA 1
ATOM 1501 C C . SER A 1 198 ? -14.815 3.281 4.520 1.00 97.06 198 SER A C 1
ATOM 1503 O O . SER A 1 198 ? -15.643 3.376 5.417 1.00 97.06 198 SER A O 1
ATOM 1505 N N . LEU A 1 199 ? -13.641 2.666 4.701 1.00 97.31 199 LEU A N 1
ATOM 1506 C CA . LEU A 1 199 ? -13.252 2.091 5.990 1.00 97.31 199 LEU A CA 1
ATOM 1507 C C . LEU A 1 199 ? -13.079 3.170 7.068 1.00 97.31 199 LEU A C 1
ATOM 1509 O O . LEU A 1 199 ? -13.328 2.908 8.242 1.00 97.31 199 LEU A O 1
ATOM 1513 N N . SER A 1 200 ? -12.631 4.365 6.682 1.00 97.50 200 SER A N 1
ATOM 1514 C CA . SER A 1 200 ? -12.483 5.493 7.604 1.00 97.50 200 SER A CA 1
ATOM 1515 C C . SER A 1 200 ? -13.845 6.025 8.048 1.00 97.50 200 SER A C 1
ATOM 1517 O O . SER A 1 200 ? -14.023 6.241 9.244 1.00 97.50 200 SER A O 1
ATOM 1519 N N . ASP A 1 201 ? -14.808 6.151 7.130 1.00 96.94 201 ASP A N 1
ATOM 1520 C CA . ASP A 1 201 ? -16.189 6.553 7.445 1.00 96.94 201 ASP A CA 1
ATOM 1521 C C . ASP A 1 201 ? -16.881 5.533 8.375 1.00 96.94 201 ASP A C 1
ATOM 1523 O O . ASP A 1 201 ? -17.552 5.903 9.348 1.00 96.94 201 ASP A O 1
ATOM 1527 N N . ASP A 1 202 ? -16.678 4.235 8.116 1.00 96.75 202 ASP A N 1
ATOM 1528 C CA . ASP A 1 202 ? -17.183 3.156 8.972 1.00 96.75 202 ASP A CA 1
ATOM 1529 C C . ASP A 1 202 ? -16.551 3.226 10.373 1.00 96.75 202 ASP A C 1
ATOM 1531 O O . ASP A 1 202 ? -17.254 3.159 11.383 1.00 96.75 202 ASP A O 1
ATOM 1535 N N . ALA A 1 203 ? -15.229 3.417 10.449 1.00 97.38 203 ALA A N 1
ATOM 1536 C CA . ALA A 1 203 ? -14.512 3.532 11.716 1.00 97.38 203 ALA A CA 1
ATOM 1537 C C . ALA A 1 203 ? -14.943 4.767 12.525 1.00 97.38 203 ALA A C 1
ATOM 1539 O O . ALA A 1 203 ? -15.062 4.681 13.747 1.00 97.38 203 ALA A O 1
ATOM 1540 N N . GLU A 1 204 ? -15.196 5.904 11.872 1.00 97.81 204 GLU A N 1
ATOM 1541 C CA . GLU A 1 204 ? -15.730 7.103 12.528 1.00 97.81 204 GLU A CA 1
ATOM 1542 C C . GLU A 1 204 ? -17.101 6.814 13.154 1.00 97.81 204 GLU A C 1
ATOM 1544 O O . GLU A 1 204 ? -17.302 7.059 14.346 1.00 97.81 204 GLU A O 1
ATOM 1549 N N . SER A 1 205 ? -17.997 6.178 12.395 1.00 97.19 205 SER A N 1
ATOM 1550 C CA . SER A 1 205 ? -19.332 5.792 12.867 1.00 97.19 205 SER A CA 1
ATOM 1551 C C . SER A 1 205 ? -19.279 4.806 14.044 1.00 97.19 205 SER A C 1
ATOM 1553 O O . SER A 1 205 ? -20.031 4.936 15.015 1.00 97.19 205 SER A O 1
ATOM 1555 N N . GLU A 1 206 ? -18.375 3.823 13.999 1.00 98.00 206 GLU A N 1
ATOM 1556 C CA . GLU A 1 206 ? -18.166 2.877 15.101 1.00 98.00 206 GLU A CA 1
ATOM 1557 C C . GLU A 1 206 ? -17.629 3.565 16.362 1.00 98.00 206 GLU A C 1
ATOM 1559 O O . GLU A 1 206 ? -18.068 3.254 17.475 1.00 98.00 206 GLU A O 1
ATOM 1564 N N . VAL A 1 207 ? -16.706 4.519 16.210 1.00 98.12 207 VAL A N 1
ATOM 1565 C CA . VAL A 1 207 ? -16.167 5.296 17.333 1.00 98.12 207 VAL A CA 1
ATOM 1566 C C . VAL A 1 207 ? -17.258 6.152 17.973 1.00 98.12 207 VAL A C 1
ATOM 1568 O O . VAL A 1 207 ? -17.371 6.160 19.202 1.00 98.12 207 VAL A O 1
ATOM 1571 N N . GLU A 1 208 ? -18.096 6.825 17.184 1.00 97.69 208 GLU A N 1
ATOM 1572 C CA . GLU A 1 208 ? -19.235 7.588 17.707 1.00 97.69 208 GLU A CA 1
ATOM 1573 C C . GLU A 1 208 ? -20.205 6.696 18.493 1.00 97.69 208 GLU A C 1
ATOM 1575 O O . GLU A 1 208 ? -20.598 7.033 19.617 1.00 97.69 208 GLU A O 1
ATOM 1580 N N . ALA A 1 209 ? -20.533 5.517 17.954 1.00 97.56 209 ALA A N 1
ATOM 1581 C CA . ALA A 1 209 ? -21.386 4.544 18.630 1.00 97.56 209 ALA A CA 1
ATOM 1582 C C . ALA A 1 209 ? -20.766 4.046 19.948 1.00 97.56 209 ALA A C 1
ATOM 1584 O O . ALA A 1 209 ? -21.460 3.936 20.963 1.00 97.56 209 ALA A O 1
ATOM 1585 N N . ALA A 1 210 ? -19.456 3.789 19.968 1.00 97.69 210 ALA A N 1
ATOM 1586 C CA . ALA A 1 210 ? -18.743 3.368 21.171 1.00 97.69 210 ALA A CA 1
ATOM 1587 C C . ALA A 1 210 ? -18.739 4.458 22.256 1.00 97.69 210 ALA A C 1
ATOM 1589 O O . ALA A 1 210 ? -18.941 4.158 23.436 1.00 97.69 210 ALA A O 1
ATOM 1590 N N . VAL A 1 211 ? -18.556 5.725 21.872 1.00 98.25 211 VAL A N 1
ATOM 1591 C CA . VAL A 1 211 ? -18.621 6.870 22.795 1.00 98.25 211 VAL A CA 1
ATOM 1592 C C . VAL A 1 211 ? -20.027 7.026 23.380 1.00 98.25 211 VAL A C 1
ATOM 1594 O O . VAL A 1 211 ? -20.172 7.238 24.591 1.00 98.25 211 VAL A O 1
ATOM 1597 N N . ALA A 1 212 ? -21.069 6.869 22.559 1.00 97.94 212 ALA A N 1
ATOM 1598 C CA . ALA A 1 212 ? -22.453 6.907 23.025 1.00 97.94 212 ALA A CA 1
ATOM 1599 C C . ALA A 1 212 ? -22.739 5.781 24.035 1.00 97.94 212 ALA A C 1
ATOM 1601 O O . ALA A 1 212 ? -23.229 6.047 25.134 1.00 97.94 212 ALA A O 1
ATOM 1602 N N . ALA A 1 213 ? -22.337 4.546 23.720 1.00 98.19 213 ALA A N 1
ATOM 1603 C CA . ALA A 1 213 ? -22.503 3.398 24.610 1.00 98.19 213 ALA A CA 1
ATOM 1604 C C . ALA A 1 213 ? -21.743 3.568 25.939 1.00 98.19 213 ALA A C 1
ATOM 1606 O O . ALA A 1 213 ? -22.272 3.267 27.008 1.00 98.19 213 ALA A O 1
ATOM 1607 N N . ALA A 1 214 ? -20.514 4.093 25.906 1.00 97.81 214 ALA A N 1
ATOM 1608 C CA . ALA A 1 214 ? -19.742 4.375 27.117 1.00 97.81 214 ALA A CA 1
ATOM 1609 C C . ALA A 1 214 ? -20.426 5.421 28.020 1.00 97.81 214 ALA A C 1
ATOM 1611 O O . ALA A 1 214 ? -20.402 5.303 29.252 1.00 97.81 214 ALA A O 1
ATOM 1612 N N . THR A 1 215 ? -21.064 6.426 27.414 1.00 98.00 215 THR A N 1
ATOM 1613 C CA . THR A 1 215 ? -21.845 7.440 28.137 1.00 98.00 215 THR A CA 1
ATOM 1614 C C . THR A 1 215 ? -23.061 6.811 28.815 1.00 98.00 215 THR A C 1
ATOM 1616 O O . THR A 1 215 ? -23.245 6.985 30.020 1.00 98.00 215 THR A O 1
ATOM 1619 N N . GLU A 1 216 ? -23.829 5.995 28.088 1.00 98.12 216 GLU A N 1
ATOM 1620 C CA . GLU A 1 216 ? -24.998 5.288 28.625 1.00 98.12 216 GLU A CA 1
ATOM 1621 C C . GLU A 1 216 ? -24.622 4.345 29.780 1.00 98.12 216 GLU A C 1
ATOM 1623 O O . GLU A 1 216 ? -25.266 4.350 30.829 1.00 98.12 216 GLU A O 1
ATOM 1628 N N . ILE A 1 217 ? -23.524 3.593 29.646 1.00 98.12 217 ILE A N 1
ATOM 1629 C CA . ILE A 1 217 ? -23.004 2.731 30.719 1.00 98.12 217 ILE A CA 1
ATOM 1630 C C . ILE A 1 217 ? -22.670 3.553 31.967 1.00 98.12 217 ILE A C 1
ATOM 1632 O O . ILE A 1 217 ? -22.957 3.124 33.088 1.00 98.12 217 ILE A O 1
ATOM 1636 N N . THR A 1 218 ? -22.076 4.734 31.799 1.00 98.19 218 THR A N 1
ATOM 1637 C CA . THR A 1 218 ? -21.729 5.616 32.921 1.00 98.19 218 THR A CA 1
ATOM 1638 C C . THR A 1 218 ? -22.987 6.099 33.650 1.00 98.19 218 THR A C 1
ATOM 1640 O O . THR A 1 218 ? -23.047 6.053 34.884 1.00 98.19 218 THR A O 1
ATOM 1643 N N . GLU A 1 219 ? -24.024 6.497 32.911 1.00 97.94 219 GLU A N 1
ATOM 1644 C CA . GLU A 1 219 ? -25.317 6.906 33.474 1.00 97.94 219 GLU A CA 1
ATOM 1645 C C . GLU A 1 219 ? -26.046 5.748 34.174 1.00 97.94 219 GLU A C 1
ATOM 1647 O O . GLU A 1 219 ? -26.546 5.904 35.298 1.00 97.94 219 GLU A O 1
ATOM 1652 N N . ALA A 1 220 ? -26.052 4.565 33.555 1.00 98.19 220 ALA A N 1
ATOM 1653 C CA . ALA A 1 220 ? -26.619 3.349 34.127 1.00 98.19 220 ALA A CA 1
ATOM 1654 C C . ALA A 1 220 ? -25.900 2.959 35.427 1.00 98.19 220 ALA A C 1
ATOM 1656 O O . ALA A 1 220 ? -26.549 2.697 36.439 1.00 98.19 220 ALA A O 1
ATOM 1657 N N . THR A 1 221 ? -24.566 3.020 35.440 1.00 98.00 221 THR A N 1
ATOM 1658 C CA . THR A 1 221 ? -23.741 2.721 36.622 1.00 98.00 221 THR A CA 1
ATOM 1659 C C . THR A 1 221 ? -24.010 3.710 37.759 1.00 98.00 221 THR A C 1
ATOM 1661 O O . THR A 1 221 ? -24.142 3.312 38.917 1.00 98.00 221 THR A O 1
ATOM 1664 N N . SER A 1 222 ? -24.156 5.003 37.450 1.00 97.69 222 SER A N 1
ATOM 1665 C CA . SER A 1 222 ? -24.531 6.030 38.435 1.00 97.69 222 SER A CA 1
ATOM 1666 C C . SER A 1 222 ? -25.912 5.763 39.046 1.00 97.69 222 SER A C 1
ATOM 1668 O O . SER A 1 222 ? -26.119 5.896 40.255 1.00 97.69 222 SER A O 1
ATOM 1670 N N . THR A 1 223 ? -26.870 5.330 38.225 1.00 97.81 223 THR A N 1
ATOM 1671 C CA . THR A 1 223 ? -28.214 4.959 38.686 1.00 97.81 223 THR A CA 1
ATOM 1672 C C . THR A 1 223 ? -28.199 3.698 39.543 1.00 97.81 223 THR A C 1
ATOM 1674 O O . THR A 1 223 ? -28.807 3.688 40.612 1.00 97.81 223 THR A O 1
ATOM 1677 N N . GLN A 1 224 ? -27.449 2.677 39.133 1.00 97.75 224 GLN A N 1
ATOM 1678 C CA . GLN A 1 224 ? -27.283 1.444 39.894 1.00 97.75 224 GLN A CA 1
ATOM 1679 C C . GLN A 1 224 ? -26.659 1.707 41.267 1.00 97.75 224 GLN A C 1
ATOM 1681 O O . GLN A 1 224 ? -27.116 1.150 42.261 1.00 97.75 224 GLN A O 1
ATOM 1686 N N . ARG A 1 225 ? -25.663 2.599 41.351 1.00 98.25 225 ARG A N 1
ATOM 1687 C CA . ARG A 1 225 ? -25.072 3.000 42.633 1.00 98.25 225 ARG A CA 1
ATOM 1688 C C . ARG A 1 225 ? -26.115 3.606 43.574 1.00 98.25 225 ARG A C 1
ATOM 1690 O O . ARG A 1 225 ? -26.196 3.185 44.718 1.00 98.25 225 ARG A O 1
ATOM 1697 N N . ARG A 1 226 ? -26.952 4.527 43.082 1.00 97.75 226 ARG A N 1
ATOM 1698 C CA . ARG A 1 226 ? -28.034 5.121 43.889 1.00 97.75 226 ARG A CA 1
ATOM 1699 C C . ARG A 1 226 ? -29.042 4.078 44.378 1.00 97.75 226 ARG A C 1
ATOM 1701 O O . ARG A 1 226 ? -29.528 4.190 45.494 1.00 97.75 226 ARG A O 1
ATOM 1708 N N . GLN A 1 227 ? -29.356 3.075 43.557 1.00 97.81 227 GLN A N 1
ATOM 1709 C CA . GLN A 1 227 ? -30.219 1.963 43.972 1.00 97.81 227 GLN A CA 1
ATOM 1710 C C . GLN A 1 227 ? -29.566 1.079 45.036 1.00 97.81 227 GLN A C 1
ATOM 1712 O O . GLN A 1 227 ? -30.249 0.657 45.964 1.00 97.81 227 GLN A O 1
ATOM 1717 N N . LEU A 1 228 ? -28.266 0.802 44.914 1.00 97.75 228 LEU A N 1
ATOM 1718 C CA . LEU A 1 228 ? -27.528 0.035 45.916 1.00 97.75 228 LEU A CA 1
ATOM 1719 C C . LEU A 1 228 ? -27.461 0.772 47.254 1.00 97.75 228 LEU A C 1
ATOM 1721 O O . LEU A 1 228 ? -27.683 0.137 48.278 1.00 97.75 228 LEU A O 1
ATOM 1725 N N . ASP A 1 229 ? -27.223 2.086 47.238 1.00 97.88 229 ASP A N 1
ATOM 1726 C CA . ASP A 1 229 ? -27.240 2.912 48.450 1.00 97.88 229 ASP A CA 1
ATOM 1727 C C . ASP A 1 229 ? -28.630 2.852 49.119 1.00 97.88 229 ASP A C 1
ATOM 1729 O O . ASP A 1 229 ? -28.731 2.516 50.292 1.00 97.88 229 ASP A O 1
ATOM 1733 N N . ALA A 1 230 ? -29.716 3.030 48.353 1.00 97.62 230 ALA A N 1
ATOM 1734 C CA . ALA A 1 230 ? -31.081 2.917 48.885 1.00 97.62 230 ALA A CA 1
ATOM 1735 C C . ALA A 1 230 ? -31.411 1.513 49.430 1.00 97.62 230 ALA A C 1
ATOM 1737 O O . ALA A 1 230 ? -32.090 1.376 50.442 1.00 97.62 230 ALA A O 1
ATOM 1738 N N . THR A 1 231 ? -30.917 0.458 48.776 1.00 98.12 231 THR A N 1
ATOM 1739 C CA . THR A 1 231 ? -31.102 -0.922 49.254 1.00 98.12 231 THR A CA 1
ATOM 1740 C C . THR A 1 231 ? -30.337 -1.160 50.557 1.00 98.12 231 THR A C 1
ATOM 1742 O O . THR A 1 231 ? -30.804 -1.902 51.416 1.00 98.12 231 THR A O 1
ATOM 1745 N N . ALA A 1 232 ? -29.154 -0.558 50.711 1.00 97.88 232 ALA A N 1
ATOM 1746 C CA . ALA A 1 232 ? -28.384 -0.647 51.945 1.00 97.88 232 ALA A CA 1
ATOM 1747 C C . ALA A 1 232 ? -29.125 0.025 53.111 1.00 97.88 232 ALA A C 1
ATOM 1749 O O . ALA A 1 232 ? -29.217 -0.586 54.175 1.00 97.88 232 ALA A O 1
ATOM 1750 N N . ASP A 1 233 ? -29.718 1.201 52.877 1.00 97.69 233 ASP A N 1
ATOM 1751 C CA . ASP A 1 233 ? -30.554 1.896 53.864 1.00 97.69 233 ASP A CA 1
ATOM 1752 C C . ASP A 1 233 ? -31.766 1.030 54.275 1.00 97.69 233 ASP A C 1
ATOM 1754 O O . ASP A 1 233 ? -32.021 0.827 55.460 1.00 97.69 233 ASP A O 1
ATOM 1758 N N . GLU A 1 234 ? -32.472 0.423 53.310 1.00 98.06 234 GLU A N 1
ATOM 1759 C CA . GLU A 1 234 ? -33.598 -0.486 53.597 1.00 98.06 234 GLU A CA 1
ATOM 1760 C C . GLU A 1 234 ? -33.176 -1.723 54.414 1.00 98.06 234 GLU A C 1
ATOM 1762 O O . GLU A 1 234 ? -33.933 -2.206 55.260 1.00 98.06 234 GLU A O 1
ATOM 1767 N N . ILE A 1 235 ? -31.971 -2.254 54.180 1.00 97.81 235 ILE A N 1
ATOM 1768 C CA . ILE A 1 235 ? -31.421 -3.376 54.955 1.00 97.81 235 ILE A CA 1
ATOM 1769 C C . ILE A 1 235 ? -31.100 -2.951 56.393 1.00 97.81 235 ILE A C 1
ATOM 1771 O O . ILE A 1 235 ? -31.307 -3.744 57.318 1.00 97.81 235 ILE A O 1
ATOM 1775 N N . GLU A 1 236 ? -30.600 -1.732 56.597 1.00 97.62 236 GLU A N 1
ATOM 1776 C CA . GLU A 1 236 ? -30.338 -1.182 57.930 1.00 97.62 236 GLU A CA 1
ATOM 1777 C C . GLU A 1 236 ? -31.647 -1.033 58.723 1.00 97.62 236 GLU A C 1
ATOM 1779 O O . GLU A 1 236 ? -31.754 -1.562 59.834 1.00 97.62 236 GLU A O 1
ATOM 1784 N N . ASP A 1 237 ? -32.683 -0.457 58.107 1.00 97.50 237 ASP A N 1
ATOM 1785 C CA . ASP A 1 237 ? -34.022 -0.326 58.699 1.00 97.50 237 ASP A CA 1
ATOM 1786 C C . ASP A 1 237 ? -34.653 -1.692 59.029 1.00 97.50 237 ASP A C 1
ATOM 1788 O O . ASP A 1 237 ? -35.223 -1.898 60.110 1.00 97.50 237 ASP A O 1
ATOM 1792 N N . ALA A 1 238 ? -34.534 -2.664 58.118 1.00 96.56 238 ALA A N 1
ATOM 1793 C CA . ALA A 1 238 ? -35.031 -4.020 58.340 1.00 96.56 238 ALA A CA 1
ATOM 1794 C C . ALA A 1 238 ? -34.299 -4.720 59.495 1.00 96.56 238 ALA A C 1
ATOM 1796 O O . ALA A 1 238 ? -34.927 -5.444 60.273 1.00 96.56 238 ALA A O 1
ATOM 1797 N N . SER A 1 239 ? -32.991 -4.491 59.631 1.00 97.88 239 SER A N 1
ATOM 1798 C CA . SER A 1 239 ? -32.182 -5.048 60.720 1.00 97.88 239 SER A CA 1
ATOM 1799 C C . SER A 1 239 ? -32.586 -4.453 62.068 1.00 97.88 239 SER A C 1
ATOM 1801 O O . SER A 1 239 ? -32.828 -5.206 63.011 1.00 97.88 239 SER A O 1
ATOM 1803 N N . ALA A 1 240 ? -32.767 -3.130 62.142 1.00 97.56 240 ALA A N 1
ATOM 1804 C CA . ALA A 1 240 ? -33.261 -2.458 63.345 1.00 97.56 240 ALA A CA 1
ATOM 1805 C C . ALA A 1 240 ? -34.655 -2.970 63.753 1.00 97.56 240 ALA A C 1
ATOM 1807 O O . ALA A 1 240 ? -34.900 -3.285 64.918 1.00 97.56 240 ALA A O 1
ATOM 1808 N N . THR A 1 241 ? -35.551 -3.143 62.778 1.00 97.44 241 THR A N 1
ATOM 1809 C CA . THR A 1 241 ? -36.891 -3.703 63.015 1.00 97.44 241 THR A CA 1
ATOM 1810 C C . THR A 1 241 ? -36.817 -5.147 63.526 1.00 97.44 241 THR A C 1
ATOM 1812 O O . THR A 1 241 ? -37.564 -5.533 64.424 1.00 97.44 241 THR A O 1
ATOM 1815 N N . ALA A 1 242 ? -35.912 -5.967 62.984 1.00 97.12 242 ALA A N 1
ATOM 1816 C CA . ALA A 1 242 ? -35.720 -7.343 63.438 1.00 97.12 242 ALA A CA 1
ATOM 1817 C C . ALA A 1 242 ? -35.206 -7.411 64.888 1.00 97.12 242 ALA A C 1
ATOM 1819 O O . ALA A 1 242 ? -35.668 -8.258 65.657 1.00 97.12 242 ALA A O 1
ATOM 1820 N N . GLU A 1 243 ? -34.302 -6.510 65.280 1.00 97.75 243 GLU A N 1
ATOM 1821 C CA . GLU A 1 243 ? -33.831 -6.382 66.665 1.00 97.75 243 GLU A CA 1
ATOM 1822 C C . GLU A 1 243 ? -34.963 -5.968 67.620 1.00 97.75 243 GLU A C 1
ATOM 1824 O O . GLU A 1 243 ? -35.107 -6.551 68.699 1.00 97.75 243 GLU A O 1
ATOM 1829 N N . GLU A 1 244 ? -35.824 -5.030 67.213 1.00 97.94 244 GLU A N 1
ATOM 1830 C CA . GLU A 1 244 ? -37.001 -4.625 67.994 1.00 97.94 244 GLU A CA 1
ATOM 1831 C C . GLU A 1 244 ? -38.007 -5.778 68.163 1.00 97.94 244 GLU A C 1
ATOM 1833 O O . GLU A 1 244 ? -38.510 -6.028 69.265 1.00 97.94 244 GLU A O 1
ATOM 1838 N N . ILE A 1 245 ? -38.264 -6.544 67.097 1.00 97.19 245 ILE A N 1
ATOM 1839 C CA . ILE A 1 245 ? -39.115 -7.741 67.152 1.00 97.19 245 ILE A CA 1
ATOM 1840 C C . ILE A 1 245 ? -38.525 -8.784 68.111 1.00 97.19 245 ILE A C 1
ATOM 1842 O O . ILE A 1 245 ? -39.261 -9.383 68.900 1.00 97.19 245 ILE A O 1
ATOM 1846 N N . ALA A 1 246 ? -37.209 -9.002 68.088 1.00 97.25 246 ALA A N 1
ATOM 1847 C CA . ALA A 1 246 ? -36.561 -9.938 69.003 1.00 97.25 246 ALA A CA 1
ATOM 1848 C C . ALA A 1 246 ? -36.730 -9.501 70.471 1.00 97.25 246 ALA A C 1
ATOM 1850 O O . ALA A 1 246 ? -37.159 -10.301 71.305 1.00 97.25 246 ALA A O 1
ATOM 1851 N N . ALA A 1 247 ? -36.488 -8.222 70.780 1.00 97.06 247 ALA A N 1
ATOM 1852 C CA . ALA A 1 247 ? -36.629 -7.678 72.133 1.00 97.06 247 ALA A CA 1
ATOM 1853 C C . ALA A 1 247 ? -38.079 -7.728 72.654 1.00 97.06 247 ALA A C 1
ATOM 1855 O O . ALA A 1 247 ? -38.334 -8.072 73.815 1.00 97.06 247 ALA A O 1
ATOM 1856 N N . THR A 1 248 ? -39.050 -7.415 71.794 1.00 97.00 248 THR A N 1
ATOM 1857 C CA . THR A 1 248 ? -40.478 -7.500 72.142 1.00 97.00 248 THR A CA 1
ATOM 1858 C C . THR A 1 248 ? -40.935 -8.945 72.328 1.00 97.00 248 THR A C 1
ATOM 1860 O O . THR A 1 248 ? -41.720 -9.217 73.235 1.00 97.00 248 THR A O 1
ATOM 1863 N N . THR A 1 249 ? -40.399 -9.888 71.549 1.00 97.81 249 THR A N 1
ATOM 1864 C CA . THR A 1 249 ? -40.674 -11.325 71.710 1.00 97.81 249 THR A CA 1
ATOM 1865 C C . THR A 1 249 ? -40.125 -11.863 73.035 1.00 97.81 249 THR A C 1
ATOM 1867 O O . THR A 1 249 ? -40.832 -12.592 73.728 1.00 97.81 249 THR A O 1
ATOM 1870 N N . GLU A 1 250 ? -38.914 -11.462 73.438 1.00 96.62 250 GLU A N 1
ATOM 1871 C CA . GLU A 1 250 ? -38.331 -11.807 74.748 1.00 96.62 250 GLU A CA 1
ATOM 1872 C C . GLU A 1 250 ? -39.203 -11.274 75.899 1.00 96.62 250 GLU A C 1
ATOM 1874 O O . GLU A 1 250 ? -39.560 -11.998 76.832 1.00 96.62 250 GLU A O 1
ATOM 1879 N N . THR A 1 251 ? -39.637 -10.014 75.789 1.00 97.19 251 THR A N 1
ATOM 1880 C CA . THR A 1 251 ? -40.536 -9.377 76.766 1.00 97.19 251 THR A CA 1
ATOM 1881 C C . THR A 1 251 ? -41.886 -10.098 76.842 1.00 97.19 251 THR A C 1
ATOM 1883 O O . THR A 1 251 ? -42.423 -10.315 77.933 1.00 97.19 251 THR A O 1
ATOM 1886 N N . LEU A 1 252 ? -42.435 -10.508 75.695 1.00 97.62 252 LEU A N 1
ATOM 1887 C CA . LEU A 1 252 ? -43.680 -11.268 75.617 1.00 97.62 252 LEU A CA 1
ATOM 1888 C C . LEU A 1 252 ? -43.538 -12.654 76.258 1.00 97.62 252 LEU A C 1
ATOM 1890 O O . LEU A 1 252 ? -44.446 -13.084 76.972 1.00 97.62 252 LEU A O 1
ATOM 1894 N N . ALA A 1 253 ? -42.411 -13.336 76.045 1.00 97.75 253 ALA A N 1
ATOM 1895 C CA . ALA A 1 253 ? -42.120 -14.622 76.670 1.00 97.75 253 ALA A CA 1
ATOM 1896 C C . ALA A 1 253 ? -42.034 -14.496 78.200 1.00 97.75 253 ALA A C 1
ATOM 1898 O O . ALA A 1 253 ? -42.688 -15.266 78.905 1.00 97.75 253 ALA A O 1
ATOM 1899 N N . SER A 1 254 ? -41.321 -13.482 78.710 1.00 97.38 254 SER A N 1
ATOM 1900 C CA . SER A 1 254 ? -41.262 -13.184 80.150 1.00 97.38 254 SER A CA 1
ATOM 1901 C C . SER A 1 254 ? -42.656 -12.922 80.723 1.00 97.38 254 SER A C 1
ATOM 1903 O O . SER A 1 254 ? -43.071 -13.583 81.670 1.00 97.38 254 SER A O 1
ATOM 1905 N N . THR A 1 255 ? -43.421 -12.021 80.099 1.00 97.69 255 THR A N 1
ATOM 1906 C CA . THR A 1 255 ? -44.774 -11.660 80.557 1.00 97.69 255 THR A CA 1
ATOM 1907 C C . THR A 1 255 ? -45.717 -12.866 80.552 1.00 97.69 255 THR A C 1
ATOM 1909 O O . THR A 1 255 ? -46.542 -13.028 81.449 1.00 97.69 255 THR A O 1
ATOM 1912 N N . SER A 1 256 ? -45.591 -13.744 79.553 1.00 97.88 256 SER A N 1
ATOM 1913 C CA . SER A 1 256 ? -46.389 -14.972 79.466 1.00 97.88 256 SER A CA 1
ATOM 1914 C C . SER A 1 256 ? -46.031 -15.969 80.573 1.00 97.88 256 SER A C 1
ATOM 1916 O O . SER A 1 256 ? -46.922 -16.621 81.115 1.00 97.88 256 SER A O 1
ATOM 1918 N N . SER A 1 257 ? -44.749 -16.066 80.941 1.00 97.50 257 SER A N 1
ATOM 1919 C CA . SER A 1 257 ? -44.287 -16.879 82.074 1.00 97.50 257 SER A CA 1
ATOM 1920 C C . SER A 1 257 ? -44.820 -16.351 83.411 1.00 97.50 257 SER A C 1
ATOM 1922 O O . SER A 1 257 ? -45.293 -17.131 84.244 1.00 97.50 257 SER A O 1
ATOM 1924 N N . ASP A 1 258 ? -44.805 -15.031 83.602 1.00 97.31 258 ASP A N 1
ATOM 1925 C CA . ASP A 1 258 ? -45.356 -14.385 84.798 1.00 97.31 258 ASP A CA 1
ATOM 1926 C C . ASP A 1 258 ? -46.870 -14.621 84.903 1.00 97.31 258 ASP A C 1
ATOM 1928 O O . ASP A 1 258 ? -47.376 -15.008 85.957 1.00 97.31 258 ASP A O 1
ATOM 1932 N N . ALA A 1 259 ? -47.597 -14.477 83.790 1.00 97.25 259 ALA A N 1
ATOM 1933 C CA . ALA A 1 259 ? -49.032 -14.749 83.732 1.00 97.25 259 ALA A CA 1
ATOM 1934 C C . ALA A 1 259 ? -49.367 -16.220 84.038 1.00 97.25 259 ALA A C 1
ATOM 1936 O O . ALA A 1 259 ? -50.341 -16.494 84.743 1.00 97.25 259 ALA A O 1
ATOM 1937 N N . ALA A 1 260 ? -48.565 -17.171 83.547 1.00 97.56 260 ALA A N 1
ATOM 1938 C CA . ALA A 1 260 ? -48.730 -18.590 83.857 1.00 97.56 260 ALA A CA 1
ATOM 1939 C C . ALA A 1 260 ? -48.513 -18.874 85.353 1.00 97.56 260 ALA A C 1
ATOM 1941 O O . ALA A 1 260 ? -49.300 -19.604 85.957 1.00 97.56 260 ALA A O 1
ATOM 1942 N N . THR A 1 261 ? -47.499 -18.247 85.959 1.00 97.25 261 THR A N 1
ATOM 1943 C CA . THR A 1 261 ? -47.220 -18.352 87.400 1.00 97.25 261 THR A CA 1
ATOM 1944 C C . THR A 1 261 ? -48.385 -17.805 88.224 1.00 97.25 261 THR A C 1
ATOM 1946 O O . THR A 1 261 ? -48.935 -18.524 89.055 1.00 97.25 261 THR A O 1
ATOM 1949 N N . ALA A 1 262 ? -48.840 -16.584 87.925 1.00 97.12 262 ALA A N 1
ATOM 1950 C CA . ALA A 1 262 ? -49.971 -15.958 88.609 1.00 97.12 262 ALA A CA 1
ATOM 1951 C C . ALA A 1 262 ? -51.276 -16.761 88.452 1.00 97.12 262 ALA A C 1
ATOM 1953 O O . ALA A 1 262 ? -52.073 -16.848 89.383 1.00 97.12 262 ALA A O 1
ATOM 1954 N N . THR A 1 263 ? -51.496 -17.380 87.287 1.00 97.62 263 THR A N 1
ATOM 1955 C CA . THR A 1 263 ? -52.653 -18.264 87.064 1.00 97.62 263 THR A CA 1
ATOM 1956 C C . THR A 1 263 ? -52.566 -19.523 87.930 1.00 97.62 263 THR A C 1
ATOM 1958 O O . THR A 1 263 ? -53.579 -19.940 88.488 1.00 97.62 263 THR A O 1
ATOM 1961 N N . GLY A 1 264 ? -51.371 -20.102 88.089 1.00 96.31 264 GLY A N 1
ATOM 1962 C CA . GLY A 1 264 ? -51.139 -21.231 88.993 1.00 96.31 264 GLY A CA 1
ATOM 1963 C C . GLY A 1 264 ? -51.403 -20.877 90.460 1.00 96.31 264 GLY A C 1
ATOM 1964 O O . GLY A 1 264 ? -52.105 -21.613 91.150 1.00 96.31 264 GLY A O 1
ATOM 1965 N N . GLU A 1 265 ? -50.919 -19.719 90.917 1.00 96.94 265 GLU A N 1
ATOM 1966 C CA . GLU A 1 265 ? -51.195 -19.203 92.267 1.00 96.94 265 GLU A CA 1
ATOM 1967 C C . GLU A 1 265 ? -52.695 -18.946 92.486 1.00 96.94 265 GLU A C 1
ATOM 1969 O O . GLU A 1 265 ? -53.252 -19.324 93.517 1.00 96.94 265 GLU A O 1
ATOM 1974 N N . ALA A 1 266 ? -53.375 -18.347 91.504 1.00 96.94 266 ALA A N 1
ATOM 1975 C CA . ALA A 1 266 ? -54.813 -18.099 91.564 1.00 96.94 266 ALA A CA 1
ATOM 1976 C C . ALA A 1 266 ? -55.627 -19.401 91.613 1.00 96.94 266 ALA A C 1
ATOM 1978 O O . ALA A 1 266 ? -56.613 -19.476 92.348 1.00 96.94 266 ALA A O 1
ATOM 1979 N N . GLN A 1 267 ? -55.214 -20.430 90.863 1.00 97.31 267 GLN A N 1
ATOM 1980 C CA . GLN A 1 267 ? -55.833 -21.753 90.922 1.00 97.31 267 GLN A CA 1
ATOM 1981 C C . GLN A 1 267 ? -55.672 -22.370 92.315 1.00 97.31 267 GLN A C 1
ATOM 1983 O O . GLN A 1 267 ? -56.660 -22.828 92.883 1.00 97.31 267 GLN A O 1
ATOM 1988 N N . GLN A 1 268 ? -54.465 -22.329 92.888 1.00 97.19 268 GLN A N 1
ATOM 1989 C CA . GLN A 1 268 ? -54.220 -22.845 94.234 1.00 97.19 268 GLN A CA 1
ATOM 1990 C C . GLN A 1 268 ? -55.080 -22.122 95.282 1.00 97.19 268 GLN A C 1
ATOM 1992 O O . GLN A 1 268 ? -55.734 -22.766 96.098 1.00 97.19 268 GLN A O 1
ATOM 1997 N N . ALA A 1 269 ? -55.144 -20.789 95.229 1.00 96.56 269 ALA A N 1
ATOM 1998 C CA . ALA A 1 269 ? -55.983 -20.007 96.136 1.00 96.56 269 ALA A CA 1
ATOM 1999 C C . ALA A 1 269 ? -57.479 -20.346 95.989 1.00 96.56 269 ALA A C 1
ATOM 2001 O O . ALA A 1 269 ? -58.210 -20.382 96.980 1.00 96.56 269 ALA A O 1
ATOM 2002 N N . ALA A 1 270 ? -57.946 -20.611 94.764 1.00 96.00 270 ALA A N 1
ATOM 2003 C CA . ALA A 1 270 ? -59.317 -21.047 94.517 1.00 96.00 270 ALA A CA 1
ATOM 2004 C C . ALA A 1 270 ? -59.593 -22.449 95.089 1.00 96.00 270 ALA A C 1
ATOM 2006 O O . ALA A 1 270 ? -60.641 -22.652 95.700 1.00 96.00 270 ALA A O 1
ATOM 2007 N N . GLU A 1 271 ? -58.661 -23.395 94.943 1.00 97.19 271 GLU A N 1
ATOM 2008 C CA . GLU A 1 271 ? -58.752 -24.737 95.539 1.00 97.19 271 GLU A CA 1
ATOM 2009 C C . GLU A 1 271 ? -58.796 -24.670 97.076 1.00 97.19 271 GLU A C 1
ATOM 2011 O O . GLU A 1 271 ? -59.643 -25.309 97.701 1.00 97.19 271 GLU A O 1
ATOM 2016 N N . GLU A 1 272 ? -57.952 -23.835 97.690 1.00 96.69 272 GLU A N 1
ATOM 2017 C CA . GLU A 1 272 ? -57.964 -23.587 99.138 1.00 96.69 272 GLU A CA 1
ATOM 2018 C C . GLU A 1 272 ? -59.291 -22.968 99.607 1.00 96.69 272 GLU A C 1
ATOM 2020 O O . GLU A 1 272 ? -59.843 -23.387 100.627 1.00 96.69 272 GLU A O 1
ATOM 2025 N N . ALA A 1 273 ? -59.837 -22.005 98.859 1.00 95.94 273 ALA A N 1
ATOM 2026 C CA . ALA A 1 273 ? -61.129 -21.395 99.166 1.00 95.94 273 ALA A CA 1
ATOM 2027 C C . ALA A 1 273 ? -62.289 -22.401 99.059 1.00 95.94 273 ALA A C 1
ATOM 2029 O O . ALA A 1 273 ? -63.175 -22.392 99.913 1.00 95.94 273 ALA A O 1
ATOM 2030 N N . ILE A 1 274 ? -62.279 -23.289 98.056 1.00 97.12 274 ILE A N 1
ATOM 2031 C CA . ILE A 1 274 ? -63.267 -24.373 97.925 1.00 97.12 274 ILE A CA 1
ATOM 2032 C C . ILE A 1 274 ? -63.187 -25.310 99.135 1.00 97.12 274 ILE A C 1
ATOM 2034 O O . ILE A 1 274 ? -64.210 -25.567 99.765 1.00 97.12 274 ILE A O 1
ATOM 2038 N N . ALA A 1 275 ? -61.984 -25.744 99.525 1.00 95.75 275 ALA A N 1
ATOM 2039 C CA . ALA A 1 275 ? -61.797 -26.608 100.692 1.00 95.75 275 ALA A CA 1
ATOM 2040 C C . ALA A 1 275 ? -62.271 -25.945 102.001 1.00 95.75 275 ALA A C 1
ATOM 2042 O O . ALA A 1 275 ? -62.873 -26.595 102.857 1.00 95.75 275 ALA A O 1
ATOM 2043 N N . GLN A 1 276 ? -62.044 -24.636 102.162 1.00 96.50 276 GLN A N 1
ATOM 2044 C CA . GLN A 1 276 ? -62.580 -23.880 103.300 1.00 96.50 276 GLN A CA 1
ATOM 2045 C C . GLN A 1 276 ? -64.110 -23.803 103.273 1.00 96.50 276 GLN A C 1
ATOM 2047 O O . GLN A 1 276 ? -64.738 -23.938 104.322 1.00 96.50 276 GLN A O 1
ATOM 2052 N N . MET A 1 277 ? -64.719 -23.616 102.100 1.00 95.19 277 MET A N 1
ATOM 2053 C CA . MET A 1 277 ? -66.177 -23.610 101.955 1.00 95.19 277 MET A CA 1
ATOM 2054 C C . MET A 1 277 ? -66.791 -24.973 102.298 1.00 95.19 277 MET A C 1
ATOM 2056 O O . MET A 1 277 ? -67.792 -25.008 103.008 1.00 95.19 277 MET A O 1
ATOM 2060 N N . GLU A 1 278 ? -66.167 -26.083 101.891 1.00 95.81 278 GLU A N 1
ATOM 2061 C CA . GLU A 1 278 ? -66.583 -27.440 102.284 1.00 95.81 278 GLU A CA 1
ATOM 2062 C C . GLU A 1 278 ? -66.458 -27.663 103.802 1.00 95.81 278 GLU A C 1
ATOM 2064 O O . GLU A 1 278 ? -67.324 -28.275 104.430 1.00 95.81 278 GLU A O 1
ATOM 2069 N N . ALA A 1 279 ? -65.401 -27.142 104.435 1.00 95.50 279 ALA A N 1
ATOM 2070 C CA . ALA A 1 279 ? -65.255 -27.200 105.890 1.00 95.50 279 ALA A CA 1
ATOM 2071 C C . ALA A 1 279 ? -66.355 -26.399 106.612 1.00 95.50 279 ALA A C 1
ATOM 2073 O O . ALA A 1 279 ? -66.925 -26.884 107.590 1.00 95.50 279 ALA A O 1
ATOM 2074 N N . ILE A 1 280 ? -66.688 -25.203 106.111 1.00 95.31 280 ILE A N 1
ATOM 2075 C CA . ILE A 1 280 ? -67.784 -24.373 106.634 1.00 95.31 280 ILE A CA 1
ATOM 2076 C C . ILE A 1 280 ? -69.133 -25.079 106.466 1.00 95.31 280 ILE A C 1
ATOM 2078 O O . ILE A 1 280 ? -69.950 -25.047 107.386 1.00 95.31 280 ILE A O 1
ATOM 2082 N N . GLU A 1 281 ? -69.381 -25.719 105.321 1.00 95.19 281 GLU A N 1
ATOM 2083 C CA . GLU A 1 281 ? -70.600 -26.496 105.080 1.00 95.19 281 GLU A CA 1
ATOM 2084 C C . GLU A 1 281 ? -70.753 -27.616 106.118 1.00 95.19 281 GLU A C 1
ATOM 2086 O O . GLU A 1 281 ? -71.790 -27.700 106.776 1.00 95.19 281 GLU A O 1
ATOM 2091 N N . ASN A 1 282 ? -69.697 -28.406 106.345 1.00 95.31 282 ASN A N 1
ATOM 2092 C CA . ASN A 1 282 ? -69.697 -29.480 107.344 1.00 95.31 282 ASN A CA 1
ATOM 2093 C C . ASN A 1 282 ? -69.935 -28.963 108.776 1.00 95.31 282 ASN A C 1
ATOM 2095 O O . ASN A 1 282 ? -70.745 -29.533 109.507 1.00 95.31 282 ASN A O 1
ATOM 2099 N N . GLU A 1 283 ? -69.277 -27.869 109.174 1.00 95.69 283 GLU A N 1
ATOM 2100 C CA . GLU A 1 283 ? -69.483 -27.242 110.491 1.00 95.69 283 GLU A CA 1
ATOM 2101 C C . GLU A 1 283 ? -70.915 -26.710 110.646 1.00 95.69 283 GLU A C 1
ATOM 2103 O O . GLU A 1 283 ? -71.530 -26.822 111.709 1.00 95.69 283 GLU A O 1
ATOM 2108 N N . THR A 1 284 ? -71.482 -26.161 109.568 1.00 95.00 284 THR A N 1
ATOM 2109 C CA . THR A 1 284 ? -72.865 -25.676 109.549 1.00 95.00 284 THR A CA 1
ATOM 2110 C C . THR A 1 284 ? -73.847 -26.832 109.743 1.00 95.00 284 THR A C 1
ATOM 2112 O O . THR A 1 284 ? -74.764 -26.705 110.553 1.00 95.00 284 THR A O 1
ATOM 2115 N N . VAL A 1 285 ? -73.636 -27.973 109.074 1.00 94.94 285 VAL A N 1
ATOM 2116 C CA . VAL A 1 285 ? -74.444 -29.193 109.267 1.00 94.94 285 VAL A CA 1
ATOM 2117 C C . VAL A 1 285 ? -74.355 -29.685 110.715 1.00 94.94 285 VAL A C 1
ATOM 2119 O O . VAL A 1 285 ? -75.389 -29.868 111.355 1.00 94.94 285 VAL A O 1
ATOM 2122 N N . ALA A 1 286 ? -73.147 -29.797 111.277 1.00 94.25 286 ALA A N 1
ATOM 2123 C CA . ALA A 1 286 ? -72.951 -30.209 112.671 1.00 94.25 286 ALA A CA 1
ATOM 2124 C C . ALA A 1 286 ? -73.579 -29.228 113.681 1.00 94.25 286 ALA A C 1
ATOM 2126 O O . ALA A 1 286 ? -74.046 -29.620 114.753 1.00 94.25 286 ALA A O 1
ATOM 2127 N N . THR A 1 287 ? -73.602 -27.933 113.357 1.00 94.50 287 THR A N 1
ATOM 2128 C CA . THR A 1 287 ? -74.276 -26.913 114.171 1.00 94.50 287 THR A CA 1
ATOM 2129 C C . THR A 1 287 ? -75.794 -27.096 114.137 1.00 94.50 287 THR A C 1
ATOM 2131 O O . THR A 1 287 ? -76.440 -26.988 115.178 1.00 94.50 287 THR A O 1
ATOM 2134 N N . VAL A 1 288 ? -76.372 -27.406 112.971 1.00 94.69 288 VAL A N 1
ATOM 2135 C CA . VAL A 1 288 ? -77.808 -27.705 112.840 1.00 94.69 288 VAL A CA 1
ATOM 2136 C C . VAL A 1 288 ? -78.180 -28.945 113.658 1.00 94.69 288 VAL A C 1
ATOM 2138 O O . VAL A 1 288 ? -79.118 -28.868 114.447 1.00 94.69 288 VAL A O 1
ATOM 2141 N N . GLU A 1 289 ? -77.403 -30.029 113.573 1.00 94.25 289 GLU A N 1
ATOM 2142 C CA . GLU A 1 289 ? -77.623 -31.249 114.372 1.00 94.25 289 GLU A CA 1
ATOM 2143 C C . GLU A 1 289 ? -77.571 -30.973 115.888 1.00 94.25 289 GLU A C 1
ATOM 2145 O O . GLU A 1 289 ? -78.404 -31.462 116.654 1.00 94.25 289 GLU A O 1
ATOM 2150 N N . GLN A 1 290 ? -76.626 -30.142 116.347 1.00 93.62 290 GLN A N 1
ATOM 2151 C CA . GLN A 1 290 ? -76.552 -29.728 117.754 1.00 93.62 290 GLN A CA 1
ATOM 2152 C C . GLN A 1 290 ? -77.767 -28.899 118.187 1.00 93.62 290 GLN A C 1
ATOM 2154 O O . GLN A 1 290 ? -78.245 -29.060 119.311 1.00 93.62 290 GLN A O 1
ATOM 2159 N N . ILE A 1 291 ? -78.277 -28.018 117.320 1.00 93.88 291 ILE A N 1
ATOM 2160 C CA . ILE A 1 291 ? -79.495 -27.240 117.589 1.00 93.88 291 ILE A CA 1
ATOM 2161 C C . ILE A 1 291 ? -80.716 -28.164 117.678 1.00 93.88 291 ILE A C 1
ATOM 2163 O O . ILE A 1 291 ? -81.546 -27.981 118.570 1.00 93.88 291 ILE A O 1
ATOM 2167 N N . GLU A 1 292 ? -80.825 -29.164 116.803 1.00 93.00 292 GLU A N 1
ATOM 2168 C CA . GLU A 1 292 ? -81.895 -30.168 116.851 1.00 93.00 292 GLU A CA 1
ATOM 2169 C C . GLU A 1 292 ? -81.836 -30.983 118.152 1.00 93.00 292 GLU A C 1
ATOM 2171 O O . GLU A 1 292 ? -82.836 -31.072 118.863 1.00 93.00 292 GLU A O 1
ATOM 2176 N N . SER A 1 293 ? -80.653 -31.471 118.542 1.00 92.81 293 SER A N 1
ATOM 2177 C CA . SER A 1 293 ? -80.460 -32.196 119.808 1.00 92.81 293 SER A CA 1
ATOM 2178 C C . SER A 1 293 ? -80.757 -31.329 121.041 1.00 92.81 293 SER A C 1
ATOM 2180 O O . SER A 1 293 ? -81.382 -31.785 122.004 1.00 92.81 293 SER A O 1
ATOM 2182 N N . LEU A 1 294 ? -80.362 -30.052 121.017 1.00 92.44 294 LEU A N 1
ATOM 2183 C CA . LEU A 1 294 ? -80.709 -29.094 122.068 1.00 92.44 294 LEU A CA 1
ATOM 2184 C C . LEU A 1 294 ? -82.224 -28.864 122.139 1.00 92.44 294 LEU A C 1
ATOM 2186 O O . LEU A 1 294 ? -82.768 -28.724 123.236 1.00 92.44 294 LEU A O 1
ATOM 2190 N N . THR A 1 295 ? -82.904 -28.832 120.992 1.00 92.88 295 THR A N 1
ATOM 2191 C CA . THR A 1 295 ? -84.364 -28.697 120.914 1.00 92.88 295 THR A CA 1
ATOM 2192 C C . THR A 1 295 ? -85.044 -29.904 121.555 1.00 92.88 295 THR A C 1
ATOM 2194 O O . THR A 1 295 ? -85.858 -29.710 122.452 1.00 92.88 295 THR A O 1
ATOM 2197 N N . GLU A 1 296 ? -84.631 -31.127 121.207 1.00 92.44 296 GLU A N 1
ATOM 2198 C CA . GLU A 1 296 ? -85.134 -32.370 121.816 1.00 92.44 296 GLU A CA 1
ATOM 2199 C C . GLU A 1 296 ? -84.908 -32.393 123.337 1.00 92.44 296 GLU A C 1
ATOM 2201 O O . GLU A 1 296 ? -85.830 -32.639 124.113 1.00 92.44 296 GLU A O 1
ATOM 2206 N N . THR A 1 297 ? -83.708 -32.016 123.790 1.00 90.88 297 THR A N 1
ATOM 2207 C CA . THR A 1 297 ? -83.396 -31.914 125.227 1.00 90.88 297 THR A CA 1
ATOM 2208 C C . THR A 1 297 ? -84.282 -30.875 125.928 1.00 90.88 297 THR A C 1
ATOM 221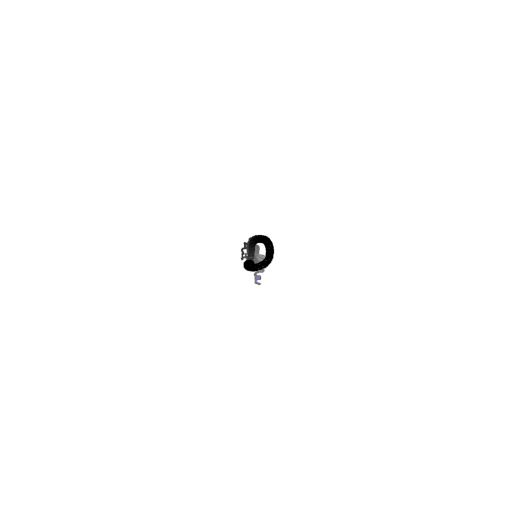0 O O . THR A 1 297 ? -84.707 -31.059 127.068 1.00 90.88 297 THR A O 1
ATOM 2213 N N . THR A 1 298 ? -84.576 -29.756 125.263 1.00 91.25 298 THR A N 1
ATOM 2214 C CA . THR A 1 298 ? -85.439 -28.696 125.809 1.00 91.25 298 THR A CA 1
ATOM 2215 C C . THR A 1 298 ? -86.901 -29.147 125.888 1.00 91.25 298 THR A C 1
ATOM 2217 O O . THR A 1 298 ? -87.599 -28.806 126.850 1.00 91.25 298 THR A O 1
ATOM 2220 N N . GLU A 1 299 ? -87.367 -29.934 124.917 1.00 91.25 299 GLU A N 1
ATOM 2221 C CA . GLU A 1 299 ? -88.683 -30.579 124.939 1.00 91.25 299 GLU A CA 1
ATOM 2222 C C . GLU A 1 299 ? -88.786 -31.590 126.089 1.00 91.25 299 GLU A C 1
ATOM 2224 O O . GLU A 1 299 ? -89.741 -31.520 126.864 1.00 91.25 299 GLU A O 1
ATOM 2229 N N . GLU A 1 300 ? -87.769 -32.434 126.292 1.00 89.50 300 GLU A N 1
ATOM 2230 C CA . GLU A 1 300 ? -87.710 -33.384 127.413 1.00 89.50 300 GLU A CA 1
ATOM 2231 C C . GLU A 1 300 ? -87.718 -32.661 128.772 1.00 89.50 300 GLU A C 1
ATOM 2233 O O . GLU A 1 300 ? -88.475 -33.018 129.677 1.00 89.50 300 GLU A O 1
ATOM 2238 N N . ILE A 1 301 ? -86.946 -31.577 128.921 1.00 88.75 301 ILE A N 1
ATOM 2239 C CA . ILE A 1 301 ? -86.984 -30.734 130.128 1.00 88.75 301 ILE A CA 1
ATOM 2240 C C . ILE A 1 301 ? -88.383 -30.144 130.341 1.00 88.75 301 ILE A C 1
ATOM 2242 O O . ILE A 1 301 ? -88.840 -30.056 131.482 1.00 88.75 301 ILE A O 1
ATOM 2246 N N . THR A 1 302 ? -89.071 -29.738 129.272 1.00 87.75 302 THR A N 1
ATOM 2247 C CA . THR A 1 302 ? -90.435 -29.194 129.351 1.00 87.75 302 THR A CA 1
ATOM 2248 C C . THR A 1 302 ? -91.432 -30.265 129.790 1.00 87.75 302 THR A C 1
ATOM 2250 O O . THR A 1 302 ? -92.292 -29.988 130.629 1.00 87.75 302 THR A O 1
ATOM 2253 N N . GLU A 1 303 ? -91.293 -31.495 129.295 1.00 88.06 303 GLU A N 1
ATOM 2254 C CA . GLU A 1 303 ? -92.090 -32.642 129.730 1.00 88.06 303 GLU A CA 1
ATOM 2255 C C . GLU A 1 303 ? -91.840 -32.962 131.209 1.00 88.06 303 GLU A C 1
ATOM 2257 O O . GLU A 1 303 ? -92.789 -33.048 131.994 1.00 88.06 303 GLU A O 1
ATOM 2262 N N . ILE A 1 304 ? -90.573 -33.028 131.633 1.00 86.81 304 ILE A N 1
ATOM 2263 C CA . ILE A 1 304 ? -90.195 -33.216 133.040 1.00 86.81 304 ILE A CA 1
ATOM 2264 C C . ILE A 1 304 ? -90.742 -32.078 133.907 1.00 86.81 304 ILE A C 1
ATOM 2266 O O . ILE A 1 304 ? -91.284 -32.339 134.978 1.00 86.81 304 ILE A O 1
ATOM 2270 N N . ALA A 1 305 ? -90.646 -30.820 133.474 1.00 83.88 305 ALA A N 1
ATOM 2271 C CA . ALA A 1 305 ? -91.217 -29.681 134.190 1.00 83.88 305 ALA A CA 1
ATOM 2272 C C . ALA A 1 305 ? -92.747 -29.789 134.299 1.00 83.88 305 ALA A C 1
ATOM 2274 O O . ALA A 1 305 ? -93.312 -29.462 135.346 1.00 83.88 305 ALA A O 1
ATOM 2275 N N . GLY A 1 306 ? -93.408 -30.307 133.260 1.00 86.25 306 GLY A N 1
ATOM 2276 C CA . GLY A 1 306 ? -94.821 -30.678 133.277 1.00 86.25 306 GLY A CA 1
ATOM 2277 C C . GLY A 1 306 ? -95.128 -31.731 134.343 1.00 86.25 306 GLY A C 1
ATOM 2278 O O . GLY A 1 306 ? -96.009 -31.516 135.175 1.00 86.25 306 GLY A O 1
ATOM 2279 N N . VAL A 1 307 ? -94.348 -32.816 134.397 1.00 85.12 307 VAL A N 1
ATOM 2280 C CA . VAL A 1 307 ? -94.454 -33.861 135.432 1.00 85.12 307 VAL A CA 1
ATOM 2281 C C . VAL A 1 307 ? -94.180 -33.299 136.830 1.00 85.12 307 VAL A C 1
ATOM 2283 O O . VAL A 1 307 ? -94.905 -33.613 137.769 1.00 85.12 307 VAL A O 1
ATOM 2286 N N . ILE A 1 308 ? -93.176 -32.436 136.999 1.00 83.56 308 ILE A N 1
ATOM 2287 C CA . ILE A 1 308 ? -92.888 -31.768 138.275 1.00 83.56 308 ILE A CA 1
ATOM 2288 C C . ILE A 1 308 ? -94.071 -30.895 138.693 1.00 83.56 308 ILE A C 1
ATOM 2290 O O . ILE A 1 308 ? -94.423 -30.895 139.868 1.00 83.56 308 ILE A O 1
ATOM 2294 N N . ASN A 1 309 ? -94.706 -30.179 137.764 1.00 82.56 309 ASN A N 1
ATOM 2295 C CA . ASN A 1 309 ? -95.887 -29.370 138.053 1.00 82.56 309 ASN A CA 1
ATOM 2296 C C . ASN A 1 309 ? -97.099 -30.243 138.434 1.00 82.56 309 ASN A C 1
ATOM 2298 O O . ASN A 1 309 ? -97.817 -29.916 139.377 1.00 82.56 309 ASN A O 1
ATOM 2302 N N . GLU A 1 310 ? -97.284 -31.387 137.770 1.00 82.75 310 GLU A N 1
ATOM 2303 C CA . GLU A 1 310 ? -98.282 -32.406 138.125 1.00 82.75 310 GLU A CA 1
ATOM 2304 C C . GLU A 1 310 ? -98.026 -32.964 139.539 1.00 82.75 310 GLU A C 1
ATOM 2306 O O . GLU A 1 310 ? -98.936 -32.997 140.369 1.00 82.75 310 GLU A O 1
ATOM 2311 N N . ILE A 1 311 ? -96.774 -33.323 139.858 1.00 80.19 311 ILE A N 1
ATOM 2312 C CA . ILE A 1 311 ? -96.347 -33.793 141.185 1.00 80.19 311 ILE A CA 1
ATOM 2313 C C . ILE A 1 311 ? -96.506 -32.689 142.227 1.00 80.19 311 ILE A C 1
ATOM 2315 O O . ILE A 1 311 ? -96.961 -32.966 143.332 1.00 80.19 311 ILE A O 1
ATOM 2319 N N . ALA A 1 312 ? -96.155 -31.442 141.919 1.00 80.62 312 ALA A N 1
ATOM 2320 C CA . ALA A 1 312 ? -96.310 -30.309 142.824 1.00 80.62 312 ALA A CA 1
ATOM 2321 C C . ALA A 1 312 ? -97.792 -30.043 143.110 1.00 80.62 312 ALA A C 1
ATOM 2323 O O . ALA A 1 312 ? -98.155 -29.813 144.261 1.00 80.62 312 ALA A O 1
ATOM 2324 N N . ASN A 1 313 ? -98.661 -30.158 142.102 1.00 78.88 313 ASN A N 1
ATOM 2325 C CA . ASN A 1 313 ? -100.105 -30.051 142.272 1.00 78.88 313 ASN A CA 1
ATOM 2326 C C . ASN A 1 313 ? -100.675 -31.242 143.065 1.00 78.88 313 ASN A C 1
ATOM 2328 O O . ASN A 1 313 ? -101.473 -31.035 143.975 1.00 78.88 313 ASN A O 1
ATOM 2332 N N . GLN A 1 314 ? -100.215 -32.474 142.814 1.00 78.38 314 GLN A N 1
ATOM 2333 C CA . GLN A 1 314 ? -100.546 -33.641 143.643 1.00 78.38 314 GLN A CA 1
ATOM 2334 C C . GLN A 1 314 ? -100.050 -33.485 145.075 1.00 78.38 314 GLN A C 1
ATOM 2336 O O . GLN A 1 314 ? -100.784 -33.814 145.996 1.00 78.38 314 GLN A O 1
ATOM 2341 N N . THR A 1 315 ? -98.842 -32.966 145.280 1.00 78.81 315 THR A N 1
ATOM 2342 C CA . THR A 1 315 ? -98.258 -32.712 146.602 1.00 78.81 315 THR A CA 1
ATOM 2343 C C . THR A 1 315 ? -99.038 -31.618 147.312 1.00 78.81 315 THR A C 1
ATOM 2345 O O . THR A 1 315 ? -99.310 -31.751 148.497 1.00 78.81 315 THR A O 1
ATOM 2348 N N . ASN A 1 316 ? -99.475 -30.578 146.598 1.00 73.12 316 ASN A N 1
ATOM 2349 C CA . ASN A 1 316 ? -100.364 -29.547 147.121 1.00 73.12 316 ASN A CA 1
ATOM 2350 C C . ASN A 1 316 ? -101.736 -30.128 147.497 1.00 73.12 316 ASN A C 1
ATOM 2352 O O . ASN A 1 316 ? -102.231 -29.846 148.580 1.00 73.12 316 ASN A O 1
ATOM 2356 N N . ILE A 1 317 ? -102.323 -30.999 146.670 1.00 75.62 317 ILE A N 1
ATOM 2357 C CA . ILE A 1 317 ? -103.568 -31.725 146.976 1.00 75.62 317 ILE A CA 1
ATOM 2358 C C . ILE A 1 317 ? -103.375 -32.690 148.157 1.00 75.62 317 ILE A C 1
ATOM 2360 O O . ILE A 1 317 ? -104.258 -32.789 149.001 1.00 75.62 317 ILE A O 1
ATOM 2364 N N . LEU A 1 318 ? -102.242 -33.389 148.259 1.00 69.56 318 LEU A N 1
ATOM 2365 C CA . LEU A 1 318 ? -101.900 -34.287 149.369 1.00 69.56 318 LEU A CA 1
ATOM 2366 C C . LEU A 1 318 ? -101.666 -33.509 150.659 1.00 69.56 318 LEU A C 1
ATOM 2368 O O . LEU A 1 318 ? -102.160 -33.919 151.699 1.00 69.56 318 LEU A O 1
ATOM 2372 N N . ALA A 1 319 ? -100.965 -32.380 150.599 1.00 72.56 319 ALA A N 1
ATOM 2373 C CA . ALA A 1 319 ? -100.760 -31.482 151.726 1.00 72.56 319 ALA A CA 1
ATOM 2374 C C . ALA A 1 319 ? -102.074 -30.811 152.148 1.00 72.56 319 ALA A C 1
ATOM 2376 O O . ALA A 1 319 ? -102.317 -30.630 153.339 1.00 72.56 319 ALA A O 1
ATOM 2377 N N . LEU A 1 320 ? -102.953 -30.487 151.196 1.00 65.44 320 LEU A N 1
ATOM 2378 C CA . LEU A 1 320 ? -104.290 -29.974 151.473 1.00 65.44 320 LEU A CA 1
ATOM 2379 C C . LEU A 1 320 ? -105.180 -31.063 152.083 1.00 65.44 320 LEU A C 1
ATOM 2381 O O . LEU A 1 320 ? -105.795 -30.817 153.108 1.00 65.44 320 LEU A O 1
ATOM 2385 N N . ASN A 1 321 ? -105.198 -32.283 151.541 1.00 59.47 321 ASN A N 1
ATOM 2386 C CA . ASN A 1 321 ? -105.931 -33.418 152.114 1.00 59.47 321 ASN A CA 1
ATOM 2387 C C . ASN A 1 321 ? -105.358 -33.853 153.467 1.00 59.47 321 ASN A C 1
ATOM 2389 O O . ASN A 1 321 ? -106.120 -34.255 154.339 1.00 59.47 321 ASN A O 1
ATOM 2393 N N . ALA A 1 322 ? -104.049 -33.727 153.684 1.00 59.81 322 ALA A N 1
ATOM 2394 C CA . ALA A 1 322 ? -103.435 -33.927 154.990 1.00 59.81 322 ALA A CA 1
ATOM 2395 C C . ALA A 1 322 ? -103.855 -32.832 155.985 1.00 59.81 322 ALA A C 1
ATOM 2397 O O . ALA A 1 322 ? -104.109 -33.159 157.136 1.00 59.81 322 ALA A O 1
ATOM 2398 N N . ASN A 1 323 ? -104.013 -31.575 155.550 1.00 58.38 323 ASN A N 1
ATOM 2399 C CA . ASN A 1 323 ? -104.582 -30.494 156.372 1.00 58.38 323 ASN A CA 1
ATOM 2400 C C . ASN A 1 323 ? -106.116 -30.573 156.537 1.00 58.38 323 ASN A C 1
ATOM 2402 O O . ASN A 1 323 ? -106.651 -29.973 157.458 1.00 58.38 323 ASN A O 1
ATOM 2406 N N . VAL A 1 324 ? -106.845 -31.265 155.650 1.00 57.72 324 VAL A N 1
ATOM 2407 C CA . VAL A 1 324 ? -108.319 -31.389 155.703 1.00 57.72 324 VAL A CA 1
ATOM 2408 C C . VAL A 1 324 ? -108.767 -32.652 156.452 1.00 57.72 324 VAL A C 1
ATOM 2410 O O . VAL A 1 324 ? -109.788 -32.626 157.133 1.00 57.72 324 VAL A O 1
ATOM 2413 N N . VAL A 1 325 ? -108.020 -33.758 156.356 1.00 52.03 325 VAL A N 1
ATOM 2414 C CA . VAL A 1 325 ? -108.248 -34.985 157.149 1.00 52.03 325 VAL A CA 1
ATOM 2415 C C . VAL A 1 325 ? -107.536 -34.900 158.502 1.00 52.03 325 VAL A C 1
ATOM 2417 O O . VAL A 1 325 ? -108.022 -35.454 159.488 1.00 52.03 325 VAL A O 1
ATOM 2420 N N . GLY A 1 326 ? -106.429 -34.159 158.571 1.00 53.72 326 GLY A N 1
ATOM 2421 C CA . GLY A 1 326 ? -105.849 -33.653 159.811 1.00 53.72 326 GLY A CA 1
ATOM 2422 C C . GLY A 1 326 ? -106.613 -32.425 160.290 1.00 53.72 326 GLY A C 1
ATOM 2423 O O . GLY A 1 326 ? -106.103 -31.312 160.223 1.00 53.72 326 GLY A O 1
ATOM 2424 N N . ALA A 1 327 ? -107.852 -32.663 160.711 1.00 45.31 327 ALA A N 1
ATOM 2425 C CA . ALA A 1 327 ? -108.581 -31.804 161.634 1.00 45.31 327 ALA A CA 1
ATOM 2426 C C . ALA A 1 327 ? -107.717 -31.355 162.828 1.00 45.31 327 ALA A C 1
ATOM 2428 O O . ALA A 1 327 ? -106.861 -32.157 163.277 1.00 45.31 327 ALA A O 1
#